Protein AF-A0AA86RB76-F1 (afdb_monomer_lite)

Foldseek 3Di:
DDDDDDDDDPVVVVVVVVVVVVVVVVVVVVVVVVVVVVVVVVVVVVVVVVVVVVVVVVVVVVPPPDCDPVNVVVVVVVVVVVVVVVVVVVVVVVVVVVVVVVVVVVVVVVVVVVVVVVVVVVVVVVVVVVVVVVVVVVVVVVVVLVVLVVVLVVVVVVQVPPPDDDDPVSVVVNVVVVCVSCCVNPVDNDDDPVVVVVVVVVVVVPPD

Secondary structure (DSSP, 8-state):
-PPP-PPPPHHHHHHHHHHHHHHHHHHHHHHHHHHHHHHHHHHHHHHHHHHHHHHHHHHHHHHSPP--HHHHHHHHHHHHHHHHHHHHHHHHHHHHHHHHHHHHHHHHHHHHHHHHHHHHHHHHHHHHHHHHHHHHHHHHHHHHHHHHHHHHHHHHHHHHT-SSPPPHHHHHHHHHHHHHHHHHHH---PPPHHHHHHHHHHHTSS--

Structure (mmCIF, N/CA/C/O backbone):
data_AF-A0AA86RB76-F1
#
_entry.id   AF-A0AA86RB76-F1
#
loop_
_atom_site.group_PDB
_atom_site.id
_atom_site.type_symbol
_atom_site.label_atom_id
_atom_site.label_alt_id
_atom_site.label_comp_id
_atom_site.label_asym_id
_atom_site.label_entity_id
_atom_site.label_seq_id
_atom_site.pdbx_PDB_ins_code
_atom_site.Cartn_x
_atom_site.Cartn_y
_atom_site.Cartn_z
_atom_site.occupancy
_atom_site.B_iso_or_equiv
_atom_site.auth_seq_id
_atom_site.auth_comp_id
_atom_site.auth_asym_id
_atom_site.auth_atom_id
_atom_site.pdbx_PDB_model_num
ATOM 1 N N . MET A 1 1 ? -21.114 -66.379 91.290 1.00 38.78 1 MET A N 1
ATOM 2 C CA . MET A 1 1 ? -22.501 -66.525 90.802 1.00 38.78 1 MET A CA 1
ATOM 3 C C . MET A 1 1 ? -23.001 -65.148 90.413 1.00 38.78 1 MET A C 1
ATOM 5 O O . MET A 1 1 ? -22.975 -64.250 91.242 1.00 38.78 1 MET A O 1
ATOM 9 N N . HIS A 1 2 ? -23.306 -64.956 89.131 1.00 45.38 2 HIS A N 1
ATOM 10 C CA . HIS A 1 2 ? -23.840 -63.707 88.597 1.00 45.38 2 HIS A CA 1
ATOM 11 C C . HIS A 1 2 ? -25.280 -63.523 89.080 1.00 45.38 2 HIS A C 1
ATOM 13 O O . HIS A 1 2 ? -26.121 -64.381 88.820 1.00 45.38 2 HIS A O 1
ATOM 19 N N . SER A 1 3 ? -25.549 -62.427 89.793 1.00 39.38 3 SER A N 1
ATOM 20 C CA . SER A 1 3 ? -26.921 -62.048 90.128 1.00 39.38 3 SER A CA 1
ATOM 21 C C . SER A 1 3 ? -27.676 -61.692 88.843 1.00 39.38 3 SER A C 1
ATOM 23 O O . SER A 1 3 ? -27.149 -60.922 88.034 1.00 39.38 3 SER A O 1
ATOM 25 N N . PRO A 1 4 ? -28.885 -62.238 88.631 1.00 44.66 4 PRO A N 1
ATOM 26 C CA . PRO A 1 4 ? -29.615 -62.061 87.389 1.00 44.66 4 PRO A CA 1
ATOM 27 C C . PRO A 1 4 ? -30.133 -60.628 87.289 1.00 44.66 4 PRO A C 1
ATOM 29 O O . PRO A 1 4 ? -30.821 -60.133 88.181 1.00 44.66 4 PRO A O 1
ATOM 32 N N . THR A 1 5 ? -29.815 -59.957 86.187 1.00 55.34 5 THR A N 1
ATOM 33 C CA . THR A 1 5 ? -30.451 -58.692 85.822 1.00 55.34 5 THR A CA 1
ATOM 34 C C . THR A 1 5 ? -31.917 -58.981 85.494 1.00 55.34 5 THR A C 1
ATOM 36 O O . THR A 1 5 ? -32.212 -59.672 84.522 1.00 55.34 5 THR A O 1
ATOM 39 N N . ILE A 1 6 ? -32.836 -58.497 86.333 1.00 58.88 6 ILE A N 1
ATOM 40 C CA . ILE A 1 6 ? -34.284 -58.631 86.129 1.00 58.88 6 ILE A CA 1
ATOM 41 C C . ILE A 1 6 ? -34.656 -57.935 84.803 1.00 58.88 6 ILE A C 1
ATOM 43 O O . ILE A 1 6 ? -34.264 -56.779 84.605 1.00 58.88 6 ILE A O 1
ATOM 47 N N . PRO A 1 7 ? -35.384 -58.593 83.880 1.00 54.06 7 PRO A N 1
ATOM 48 C CA . PRO A 1 7 ? -35.821 -57.963 82.639 1.00 54.06 7 PRO A CA 1
ATOM 49 C C . PRO A 1 7 ? -36.804 -56.827 82.954 1.00 54.06 7 PRO A C 1
ATOM 51 O O . PRO A 1 7 ? -37.806 -57.032 83.637 1.00 54.06 7 PRO A O 1
ATOM 54 N N . LYS A 1 8 ? -36.497 -55.613 82.481 1.00 66.75 8 LYS A N 1
ATOM 55 C CA . LYS A 1 8 ? -37.342 -54.426 82.685 1.00 66.75 8 LYS A CA 1
ATOM 56 C C . LYS A 1 8 ? -38.744 -54.661 82.118 1.00 66.75 8 LYS A C 1
ATOM 58 O O . LYS A 1 8 ? -38.881 -55.215 81.028 1.00 66.75 8 LYS A O 1
ATOM 63 N N . SER A 1 9 ? -39.769 -54.193 82.833 1.00 80.50 9 SER A N 1
ATOM 64 C CA . SER A 1 9 ? -41.156 -54.222 82.356 1.00 80.50 9 SER A CA 1
ATOM 65 C C . SER A 1 9 ? -41.268 -53.492 81.004 1.00 80.50 9 SER A C 1
ATOM 67 O O . SER A 1 9 ? -40.677 -52.416 80.853 1.00 80.50 9 SER A O 1
ATOM 69 N N . PRO A 1 10 ? -42.036 -54.011 80.026 1.00 83.19 10 PRO A N 1
ATOM 70 C CA . PRO A 1 10 ? -42.253 -53.353 78.734 1.00 83.19 10 PRO A CA 1
ATOM 71 C C . PRO A 1 10 ? -42.690 -51.884 78.852 1.00 83.19 10 PRO A C 1
ATOM 73 O O . PRO A 1 10 ? -42.274 -51.044 78.056 1.00 83.19 10 PRO A O 1
ATOM 76 N N . VAL A 1 11 ? -43.465 -51.556 79.888 1.00 85.25 11 VAL A N 1
ATOM 77 C CA . VAL A 1 11 ? -43.936 -50.191 80.179 1.00 85.25 11 VAL A CA 1
ATOM 78 C C . VAL A 1 11 ? -42.779 -49.267 80.578 1.00 85.25 11 VAL A C 1
ATOM 80 O O . VAL A 1 11 ? -42.699 -48.122 80.141 1.00 85.25 11 VAL A O 1
ATOM 83 N N . GLU A 1 12 ? -41.836 -49.770 81.370 1.00 86.50 12 GLU A N 1
ATOM 84 C CA . GLU A 1 12 ? -40.688 -49.004 81.858 1.00 86.50 12 GLU A CA 1
ATOM 85 C C . GLU A 1 12 ? -39.665 -48.739 80.740 1.00 86.50 12 GLU A C 1
ATOM 87 O O . GLU A 1 12 ? -39.025 -47.686 80.690 1.00 86.50 12 GLU A O 1
ATOM 92 N N . LEU A 1 13 ? -39.538 -49.670 79.791 1.00 86.75 13 LEU A N 1
ATOM 93 C CA . LEU A 1 13 ? -38.775 -49.474 78.556 1.00 86.75 13 LEU A CA 1
ATOM 94 C C . LEU A 1 13 ? -39.395 -48.378 77.680 1.00 86.75 13 LEU A C 1
ATOM 96 O O . LEU A 1 13 ? -38.679 -47.470 77.261 1.00 86.75 13 LEU A O 1
ATOM 100 N N . GLN A 1 14 ? -40.713 -48.420 77.460 1.00 88.50 14 GLN A N 1
ATOM 101 C CA . GLN A 1 14 ? -41.425 -47.402 76.679 1.00 88.50 14 GLN A CA 1
ATOM 102 C C . GLN A 1 14 ? -41.318 -46.009 77.311 1.00 88.50 14 GLN A C 1
ATOM 104 O O . GLN A 1 14 ? -41.014 -45.046 76.610 1.00 88.50 14 GLN A O 1
ATOM 109 N N . PHE A 1 15 ? -41.470 -45.903 78.635 1.00 91.44 15 PHE A N 1
ATOM 110 C CA . PHE A 1 15 ? -41.312 -44.635 79.350 1.00 91.44 15 PHE A CA 1
ATOM 111 C C . PHE A 1 15 ? -39.901 -44.049 79.192 1.00 91.44 15 PHE A C 1
ATOM 113 O O . PHE A 1 15 ? -39.740 -42.866 78.895 1.00 91.44 15 PHE A O 1
ATOM 120 N N . ASN A 1 16 ? -38.863 -44.878 79.331 1.00 90.50 16 ASN A N 1
ATOM 121 C CA . ASN A 1 16 ? -37.479 -44.429 79.175 1.00 90.50 16 ASN A CA 1
ATOM 122 C C . ASN A 1 16 ? -37.147 -44.006 77.733 1.00 90.50 16 ASN A C 1
ATOM 124 O O . ASN A 1 16 ? -36.355 -43.083 77.543 1.00 90.50 16 ASN A O 1
ATOM 128 N N . ILE A 1 17 ? -37.737 -44.658 76.725 1.00 93.44 17 ILE A N 1
ATOM 129 C CA . ILE A 1 17 ? -37.599 -44.261 75.315 1.00 93.44 17 ILE A CA 1
ATOM 130 C C . ILE A 1 17 ? -38.261 -42.901 75.088 1.00 93.44 17 ILE A C 1
ATOM 132 O O . ILE A 1 17 ? -37.620 -42.001 74.547 1.00 93.44 17 ILE A O 1
ATOM 136 N N . LEU A 1 18 ? -39.497 -42.728 75.565 1.00 94.19 18 LEU A N 1
ATOM 137 C CA . LEU A 1 18 ? -40.248 -41.483 75.412 1.00 94.19 18 LEU A CA 1
ATOM 138 C C . LEU A 1 18 ? -39.540 -40.309 76.102 1.00 94.19 18 LEU A C 1
ATOM 140 O O . LEU A 1 18 ? -39.428 -39.228 75.532 1.00 94.19 18 LEU A O 1
ATOM 144 N N . LYS A 1 19 ? -38.989 -40.539 77.300 1.00 94.25 19 LYS A N 1
ATOM 145 C CA . LYS A 1 19 ? -38.204 -39.535 78.024 1.00 94.25 19 LYS A CA 1
ATOM 146 C C . LYS A 1 19 ? -36.960 -39.107 77.243 1.00 94.25 19 LYS A C 1
ATOM 148 O O . LYS A 1 19 ? -36.729 -37.915 77.089 1.00 94.25 19 LYS A O 1
ATOM 153 N N . ARG A 1 20 ? -36.195 -40.058 76.690 1.00 94.62 20 ARG A N 1
ATOM 154 C CA . ARG A 1 20 ? -35.031 -39.723 75.848 1.00 94.62 20 ARG A CA 1
ATOM 155 C C . ARG A 1 20 ? -35.431 -38.952 74.595 1.00 94.62 20 ARG A C 1
ATOM 157 O O . ARG A 1 20 ? -34.741 -38.009 74.241 1.00 94.62 20 ARG A O 1
ATOM 164 N N . GLN A 1 21 ? -36.530 -39.333 73.943 1.00 94.75 21 GLN A N 1
ATOM 165 C CA . GLN A 1 21 ? -37.042 -38.622 72.768 1.00 94.75 21 GLN A CA 1
ATOM 166 C C . GLN A 1 21 ? -37.466 -37.192 73.111 1.00 94.75 21 GLN A C 1
ATOM 168 O O . GLN A 1 21 ? -37.180 -36.273 72.347 1.00 94.75 21 GLN A O 1
ATOM 173 N N . PHE A 1 22 ? -38.100 -36.989 74.267 1.00 95.75 22 PHE A N 1
ATOM 174 C CA . PHE A 1 22 ? -38.450 -35.661 74.763 1.00 95.75 22 PHE A CA 1
ATOM 175 C C . PHE A 1 22 ? -37.203 -34.816 75.044 1.00 95.75 22 PHE A C 1
ATOM 177 O O . PHE A 1 22 ? -37.096 -33.706 74.530 1.00 95.75 22 PHE A O 1
ATOM 184 N N . ASP A 1 23 ? -36.236 -35.355 75.792 1.00 95.19 23 ASP A N 1
ATOM 185 C CA . ASP A 1 23 ? -34.985 -34.656 76.107 1.00 95.19 23 ASP A CA 1
ATOM 186 C C . ASP A 1 23 ? -34.199 -34.313 74.827 1.00 95.19 23 ASP A C 1
ATOM 188 O O . ASP A 1 23 ? -33.654 -33.219 74.697 1.00 95.19 23 ASP A O 1
ATOM 192 N N . GLN A 1 24 ? -34.194 -35.215 73.841 1.00 95.88 24 GLN A N 1
ATOM 193 C CA . GLN A 1 24 ? -33.550 -34.997 72.547 1.00 95.88 24 GLN A CA 1
ATOM 194 C C . GLN A 1 24 ? -34.260 -33.911 71.728 1.00 95.88 24 GLN A C 1
ATOM 196 O O . GLN A 1 24 ? -33.602 -33.005 71.227 1.00 95.88 24 GLN A O 1
ATOM 201 N N . THR A 1 25 ? -35.594 -33.941 71.680 1.00 95.56 25 THR A N 1
ATOM 202 C CA . THR A 1 25 ? -36.404 -32.923 70.990 1.00 95.56 25 THR A CA 1
ATOM 203 C C . THR A 1 25 ? -36.242 -31.549 71.640 1.00 95.56 25 THR A C 1
ATOM 205 O O . THR A 1 25 ? -36.175 -30.539 70.945 1.00 95.56 25 THR A O 1
ATOM 208 N N . LYS A 1 26 ? -36.138 -31.496 72.973 1.00 95.56 26 LYS A N 1
ATOM 209 C CA . LYS A 1 26 ? -35.871 -30.259 73.712 1.00 95.56 26 LYS A CA 1
ATOM 210 C C . LYS A 1 26 ? -34.496 -29.685 73.363 1.00 95.56 26 LYS A C 1
ATOM 212 O O . LYS A 1 26 ? -34.401 -28.507 73.040 1.00 95.56 26 LYS A O 1
ATOM 217 N N . ASN A 1 27 ? -33.458 -30.518 73.358 1.00 96.00 27 ASN A N 1
ATOM 218 C CA . ASN A 1 27 ? -32.111 -30.084 72.979 1.00 96.00 27 ASN A CA 1
ATOM 219 C C . ASN A 1 27 ? -32.046 -29.615 71.516 1.00 96.00 27 ASN A C 1
ATOM 221 O O . ASN A 1 27 ? -31.361 -28.639 71.210 1.00 96.00 27 ASN A O 1
ATOM 225 N N . ASP A 1 28 ? -32.767 -30.284 70.611 1.00 95.56 28 ASP A N 1
ATOM 226 C CA . ASP A 1 28 ? -32.877 -29.861 69.215 1.00 95.56 28 ASP A CA 1
ATOM 227 C C . ASP A 1 28 ? -33.605 -28.519 69.082 1.00 95.56 28 ASP A C 1
ATOM 229 O O . ASP A 1 28 ? -33.151 -27.661 68.325 1.00 95.56 28 ASP A O 1
ATOM 233 N N . LEU A 1 29 ? -34.679 -28.302 69.847 1.00 95.19 29 LEU A N 1
ATOM 234 C CA . LEU A 1 29 ? -35.402 -27.032 69.875 1.00 95.19 29 LEU A CA 1
ATOM 235 C C . LEU A 1 29 ? -34.509 -25.887 70.368 1.00 95.19 29 LEU A C 1
ATOM 237 O O . LEU A 1 29 ? -34.437 -24.853 69.706 1.00 95.19 29 LEU A O 1
ATOM 241 N N . ASP A 1 30 ? -33.794 -26.086 71.477 1.00 96.50 30 ASP A N 1
ATOM 242 C CA . ASP A 1 30 ? -32.878 -25.085 72.033 1.00 96.50 30 ASP A CA 1
ATOM 243 C C . ASP A 1 30 ? -31.752 -24.755 71.031 1.00 96.50 30 ASP A C 1
ATOM 245 O O . ASP A 1 30 ? -31.398 -23.590 70.829 1.00 96.50 30 ASP A O 1
ATOM 249 N N . ARG A 1 31 ? -31.231 -25.770 70.323 1.00 96.12 31 ARG A N 1
ATOM 250 C CA . ARG A 1 31 ? -30.221 -25.589 69.269 1.00 96.12 31 ARG A CA 1
ATOM 251 C C . ARG A 1 31 ? -30.761 -24.793 68.081 1.00 96.12 31 ARG A C 1
ATOM 253 O O . ARG A 1 31 ? -30.094 -23.858 67.641 1.00 96.12 31 ARG A O 1
ATOM 260 N N . VAL A 1 32 ? -31.945 -25.138 67.573 1.00 95.94 32 VAL A N 1
ATOM 261 C CA . VAL A 1 32 ? -32.575 -24.438 66.440 1.00 95.94 32 VAL A CA 1
ATOM 262 C C . VAL A 1 32 ? -32.897 -22.990 66.806 1.00 95.94 32 VAL A C 1
ATOM 264 O O . VAL A 1 32 ? -32.666 -22.095 66.000 1.00 95.94 32 VAL A O 1
ATOM 267 N N . GLN A 1 33 ? -33.359 -22.726 68.030 1.00 93.69 33 GLN A N 1
ATOM 268 C CA . GLN A 1 33 ? -33.585 -21.360 68.512 1.00 93.69 33 GLN A CA 1
ATOM 269 C C . GLN A 1 33 ? -32.285 -20.549 68.578 1.00 93.69 33 GLN A C 1
ATOM 271 O O . GLN A 1 33 ? -32.265 -19.384 68.176 1.00 93.69 33 GLN A O 1
ATOM 276 N N . GLY A 1 34 ? -31.189 -21.168 69.030 1.00 94.31 34 GLY A N 1
ATOM 277 C CA . GLY A 1 34 ? -29.863 -2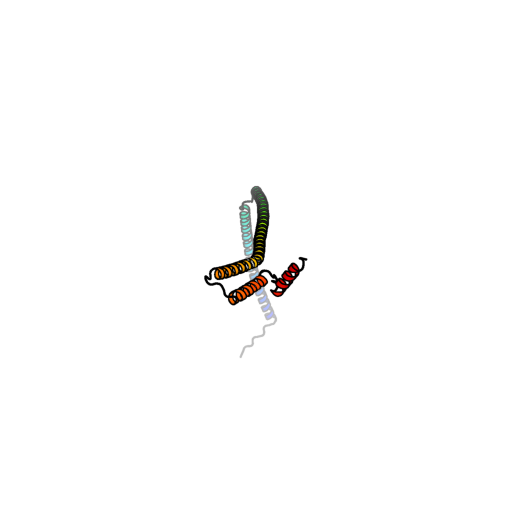0.552 69.006 1.00 94.31 34 GLY A CA 1
ATOM 278 C C . GLY A 1 34 ? -29.400 -20.212 67.586 1.00 94.31 34 GLY A C 1
ATOM 279 O O . GLY A 1 34 ? -28.968 -19.088 67.337 1.00 94.31 34 GLY A O 1
ATOM 280 N N . GLN A 1 35 ? -29.552 -21.149 66.645 1.00 92.38 35 GLN A N 1
ATOM 281 C CA . GLN A 1 35 ? -29.208 -20.948 65.232 1.00 92.38 35 GLN A CA 1
ATOM 282 C C . GLN A 1 35 ? -30.048 -19.838 64.591 1.00 92.38 35 GLN A C 1
ATOM 284 O O . GLN A 1 35 ? -29.492 -18.945 63.960 1.00 92.38 35 GLN A O 1
ATOM 289 N N . LEU A 1 36 ? -31.364 -19.833 64.822 1.00 94.06 36 LEU A N 1
ATOM 290 C CA . LEU A 1 36 ? -32.271 -18.821 64.279 1.00 94.06 36 LEU A CA 1
ATOM 291 C C . LEU A 1 36 ? -31.943 -17.412 64.794 1.00 94.06 36 LEU A C 1
ATOM 293 O O . LEU A 1 36 ? -32.004 -16.441 64.039 1.0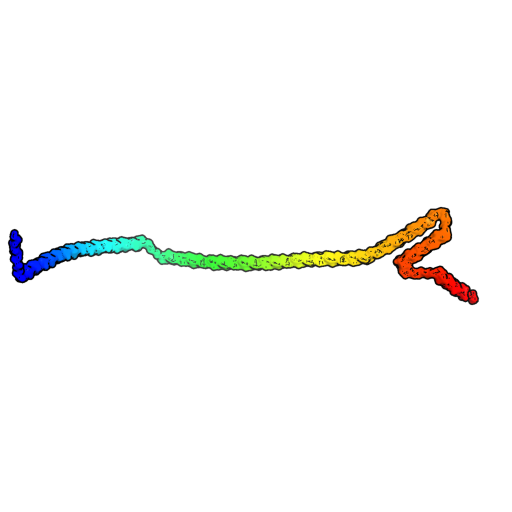0 94.06 36 LEU A O 1
ATOM 297 N N . SER A 1 37 ? -31.584 -17.290 66.075 1.00 93.38 37 SER A N 1
ATOM 298 C CA . SER A 1 37 ? -31.153 -16.018 66.667 1.00 93.38 37 SER A CA 1
ATOM 299 C C . SER A 1 37 ? -29.892 -15.484 65.985 1.00 93.38 37 SER A C 1
ATOM 301 O O . SER A 1 37 ? -29.809 -14.296 65.667 1.00 93.38 37 SER A O 1
ATOM 303 N N . GLU A 1 38 ? -28.932 -16.363 65.701 1.00 93.31 38 GLU A N 1
ATOM 304 C CA . GLU A 1 38 ? -27.678 -15.979 65.060 1.00 93.31 38 GLU A CA 1
ATOM 305 C C . GLU A 1 38 ? -27.857 -15.636 63.576 1.00 93.31 38 GLU A C 1
ATOM 307 O O . GLU A 1 38 ? -27.361 -14.606 63.121 1.00 93.31 38 GLU A O 1
ATOM 312 N N . GLU A 1 39 ? -28.650 -16.416 62.837 1.00 93.12 39 GLU A N 1
ATOM 313 C CA . GLU A 1 39 ? -29.019 -16.095 61.452 1.00 93.12 39 GLU A CA 1
ATOM 314 C C . GLU A 1 39 ? -29.767 -14.760 61.362 1.00 93.12 39 GLU A C 1
ATOM 316 O O . GLU A 1 39 ? -29.498 -13.952 60.475 1.00 93.12 39 GLU A O 1
ATOM 321 N N . THR A 1 40 ? -30.654 -14.469 62.318 1.00 93.75 40 THR A N 1
ATOM 322 C CA . THR A 1 40 ? -31.377 -13.188 62.360 1.00 93.75 40 THR A CA 1
ATOM 323 C C . THR A 1 40 ? -30.416 -12.006 62.516 1.00 93.75 40 THR A C 1
ATOM 325 O O . THR A 1 40 ? -30.583 -10.984 61.845 1.00 93.75 40 THR A O 1
ATOM 328 N N . LYS A 1 41 ? -29.380 -12.138 63.356 1.00 93.94 41 LYS A N 1
ATOM 329 C CA . LYS A 1 41 ? -28.337 -11.109 63.492 1.00 93.94 41 LYS A CA 1
ATOM 330 C C . LYS A 1 41 ? -27.517 -10.965 62.215 1.00 93.94 41 LYS A C 1
ATOM 332 O O . LYS A 1 41 ? -27.295 -9.842 61.778 1.00 93.94 41 LYS A O 1
ATOM 337 N N . GLN A 1 42 ? -27.118 -12.073 61.591 1.00 94.19 42 GLN A N 1
ATOM 338 C CA . GLN A 1 42 ? -26.369 -12.043 60.330 1.00 94.19 42 GLN A CA 1
ATOM 339 C C . GLN A 1 42 ? -27.159 -11.354 59.215 1.00 94.19 42 GLN A C 1
ATOM 341 O O . GLN A 1 42 ? -26.612 -10.515 58.504 1.00 94.19 42 GLN A O 1
ATOM 346 N N . VAL A 1 43 ? -28.460 -11.634 59.096 1.00 93.50 43 VAL A N 1
ATOM 347 C CA . VAL A 1 43 ? -29.334 -10.958 58.126 1.00 93.50 43 VAL A CA 1
ATOM 348 C C . VAL A 1 43 ? -29.416 -9.456 58.401 1.00 93.50 43 VAL A C 1
ATOM 350 O O . VAL A 1 43 ? -29.404 -8.666 57.457 1.00 93.50 43 VAL A O 1
ATOM 353 N N . ALA A 1 44 ? -29.485 -9.039 59.668 1.00 93.56 44 ALA A N 1
ATOM 354 C CA . ALA A 1 44 ? -29.477 -7.622 60.020 1.00 93.56 44 ALA A CA 1
ATOM 355 C C . ALA A 1 44 ? -28.154 -6.943 59.621 1.00 93.56 44 ALA A C 1
ATOM 357 O O . ALA A 1 44 ? -28.186 -5.879 59.004 1.00 93.56 44 ALA A O 1
ATOM 358 N N . THR A 1 45 ? -27.013 -7.585 59.886 1.00 94.69 45 THR A N 1
ATOM 359 C CA . THR A 1 45 ? -25.689 -7.087 59.482 1.00 94.69 45 THR A CA 1
ATOM 360 C C . THR A 1 45 ? -25.569 -6.968 57.964 1.00 94.69 45 THR A C 1
ATOM 362 O O . THR A 1 45 ? -25.231 -5.902 57.463 1.00 94.69 45 THR A O 1
ATOM 365 N N . LEU A 1 46 ? -25.944 -8.008 57.214 1.00 92.94 46 LEU A N 1
ATOM 366 C CA . LEU A 1 46 ? -25.890 -8.001 55.746 1.00 92.94 46 LEU A CA 1
ATOM 367 C C . LEU A 1 46 ? -26.790 -6.928 55.124 1.00 92.94 46 LEU A C 1
ATOM 369 O O . LEU A 1 46 ? -26.483 -6.393 54.059 1.00 92.94 46 LEU A O 1
ATOM 373 N N . ARG A 1 47 ? -27.926 -6.610 55.754 1.00 93.06 47 ARG A N 1
ATOM 374 C CA . ARG A 1 47 ? -28.784 -5.505 55.304 1.00 93.06 47 ARG A CA 1
ATOM 375 C C . ARG A 1 47 ? -28.106 -4.155 55.494 1.00 93.06 47 ARG A C 1
ATOM 377 O O . ARG A 1 47 ? -28.209 -3.322 54.599 1.00 93.06 47 ARG A O 1
ATOM 384 N N . GLN A 1 48 ? -27.418 -3.963 56.617 1.00 95.06 48 GLN A N 1
ATOM 385 C CA . GLN A 1 48 ? -26.671 -2.736 56.873 1.00 95.06 48 GLN A CA 1
ATOM 386 C C . GLN A 1 48 ? -25.497 -2.590 55.901 1.00 95.06 48 GLN A C 1
ATOM 388 O O . GLN A 1 48 ? -25.384 -1.562 55.247 1.00 95.06 48 GLN A O 1
ATOM 393 N N . GLU A 1 49 ? -24.693 -3.639 55.722 1.00 93.06 49 GLU A N 1
ATOM 394 C CA . GLU A 1 49 ? -23.567 -3.629 54.779 1.00 93.06 49 GLU A CA 1
ATOM 395 C C . GLU A 1 49 ? -24.025 -3.341 53.344 1.00 93.06 49 GLU A C 1
ATOM 397 O O . GLU A 1 49 ? -23.395 -2.564 52.630 1.00 93.06 49 GLU A O 1
ATOM 402 N N . ASN A 1 50 ? -25.155 -3.920 52.920 1.00 90.25 50 ASN A N 1
ATOM 403 C CA . ASN A 1 50 ? -25.729 -3.602 51.615 1.00 90.25 50 ASN A CA 1
ATOM 404 C C . ASN A 1 50 ? -26.162 -2.137 51.516 1.00 90.25 50 ASN A C 1
ATOM 406 O O . ASN A 1 50 ? -25.909 -1.518 50.486 1.00 90.25 50 ASN A O 1
ATOM 410 N N . ALA A 1 51 ? -26.803 -1.578 52.547 1.00 90.88 51 ALA A N 1
ATOM 411 C CA . ALA A 1 51 ? -27.193 -0.168 52.552 1.00 90.88 51 ALA A CA 1
ATOM 412 C C . ALA A 1 51 ? -25.964 0.748 52.422 1.00 90.88 51 ALA A C 1
ATOM 414 O O . ALA A 1 51 ? -25.943 1.626 51.561 1.00 90.88 51 ALA A O 1
ATOM 415 N N . ASP A 1 52 ? -24.905 0.462 53.180 1.00 93.12 52 ASP A N 1
ATOM 416 C CA . ASP A 1 52 ? -23.659 1.230 53.143 1.00 93.12 52 ASP A CA 1
ATOM 417 C C . ASP A 1 52 ? -22.975 1.144 51.762 1.00 93.12 52 ASP A C 1
ATOM 419 O O . ASP A 1 52 ? -22.462 2.142 51.250 1.00 93.12 52 ASP A O 1
ATOM 423 N N . LEU A 1 53 ? -22.990 -0.032 51.120 1.00 91.50 53 LEU A N 1
ATOM 424 C CA . LEU A 1 53 ? -22.474 -0.211 49.757 1.00 91.50 53 LEU A CA 1
ATOM 425 C C . LEU A 1 53 ? -23.292 0.566 48.722 1.00 91.50 53 LEU A C 1
ATOM 427 O O . LEU A 1 53 ? -22.712 1.187 47.830 1.00 91.50 53 LEU A O 1
ATOM 431 N N . TYR A 1 54 ? -24.622 0.554 48.832 1.00 88.12 54 TYR A N 1
ATOM 432 C CA . TYR A 1 54 ? -25.485 1.335 47.946 1.00 88.12 54 TYR A CA 1
ATOM 433 C C . TYR A 1 54 ? -25.186 2.829 48.049 1.00 88.12 54 TYR A C 1
ATOM 435 O O . TYR A 1 54 ? -25.034 3.488 47.018 1.00 88.12 54 TYR A O 1
ATOM 443 N N . ASP A 1 55 ? -25.033 3.347 49.266 1.00 91.44 55 ASP A N 1
ATOM 444 C CA . ASP A 1 55 ? -24.715 4.755 49.495 1.00 91.44 55 ASP A CA 1
ATOM 445 C C . ASP A 1 55 ? -23.328 5.124 48.942 1.00 91.44 55 ASP A C 1
ATOM 447 O O . ASP A 1 55 ? -23.171 6.166 48.299 1.00 91.44 55 ASP A O 1
ATOM 451 N N . GLN A 1 56 ? -22.328 4.247 49.096 1.00 88.56 56 GLN A N 1
ATOM 452 C CA . GLN A 1 56 ? -21.001 4.438 48.495 1.00 88.56 56 GLN A CA 1
ATOM 453 C C . GLN A 1 56 ? -21.051 4.461 46.964 1.00 88.56 56 GLN A C 1
ATOM 455 O O . GLN A 1 56 ? -20.429 5.325 46.341 1.00 88.56 56 GLN A O 1
ATOM 460 N N . ILE A 1 57 ? -21.791 3.536 46.349 1.00 85.25 57 ILE A N 1
ATOM 461 C CA . ILE A 1 57 ? -21.944 3.468 44.890 1.00 85.25 57 ILE A CA 1
ATOM 462 C C . ILE A 1 57 ? -22.655 4.722 44.372 1.00 85.25 57 ILE A C 1
ATOM 464 O O . ILE A 1 57 ? -22.206 5.325 43.398 1.00 85.25 57 ILE A O 1
ATOM 468 N N . LEU A 1 58 ? -23.721 5.165 45.042 1.00 85.88 58 LEU A N 1
ATOM 469 C CA . LEU A 1 58 ? -24.429 6.400 44.700 1.00 85.88 58 LEU A CA 1
ATOM 470 C C . LEU A 1 58 ? -23.514 7.624 44.795 1.00 85.88 58 LEU A C 1
ATOM 472 O O . LEU A 1 58 ? -23.500 8.451 43.883 1.00 85.88 58 LEU A O 1
ATOM 476 N N . ALA A 1 59 ? -22.713 7.729 45.856 1.00 83.06 59 ALA A N 1
ATOM 477 C CA . ALA A 1 59 ? -21.743 8.808 46.007 1.00 83.06 59 ALA A CA 1
ATOM 478 C C . ALA A 1 59 ? -20.690 8.798 44.885 1.00 83.06 59 ALA A C 1
ATOM 480 O O . ALA A 1 59 ? -20.379 9.853 44.335 1.00 83.06 59 ALA A O 1
ATOM 481 N N . GLN A 1 60 ? -20.185 7.621 44.498 1.00 80.00 60 GLN A N 1
ATOM 482 C CA . GLN A 1 60 ? -19.226 7.486 43.396 1.00 80.00 60 GLN A CA 1
ATOM 483 C C . GLN A 1 60 ? -19.831 7.875 42.042 1.00 80.00 60 GLN A C 1
ATOM 485 O O . GLN A 1 60 ? -19.199 8.612 41.290 1.00 80.00 60 GLN A O 1
ATOM 490 N N . ILE A 1 61 ? -21.061 7.443 41.744 1.00 79.50 61 ILE A N 1
ATOM 491 C CA . ILE A 1 61 ? -21.768 7.806 40.504 1.00 79.50 61 ILE A CA 1
ATOM 492 C C . ILE A 1 61 ? -22.012 9.317 40.438 1.00 79.50 61 ILE A C 1
ATOM 494 O O . ILE A 1 61 ? -21.803 9.931 39.394 1.00 79.50 61 ILE A O 1
ATOM 498 N N . ASN A 1 62 ? -22.412 9.931 41.552 1.00 77.38 62 ASN A N 1
ATOM 499 C CA . ASN A 1 62 ? -22.644 11.373 41.621 1.00 77.38 62 ASN A CA 1
ATOM 500 C C . ASN A 1 62 ? -21.344 12.191 41.543 1.00 77.38 62 ASN A C 1
ATOM 502 O O . ASN A 1 62 ? -21.370 13.334 41.092 1.00 77.38 62 ASN A O 1
ATOM 506 N N . ALA A 1 63 ? -20.219 11.619 41.980 1.00 76.75 63 ALA A N 1
ATOM 507 C CA . ALA A 1 63 ? -18.899 12.238 41.899 1.00 76.75 63 ALA A CA 1
ATOM 508 C C . ALA A 1 63 ? -18.217 12.048 40.533 1.00 76.75 63 ALA A C 1
ATOM 510 O O . ALA A 1 63 ? -17.266 12.773 40.231 1.00 76.75 63 ALA A O 1
ATOM 511 N N . MET A 1 64 ? -18.668 11.098 39.702 1.00 73.44 64 MET A N 1
ATOM 512 C CA . MET A 1 64 ? -18.163 10.973 38.336 1.00 73.44 64 MET A CA 1
ATOM 513 C C . MET A 1 64 ? -18.527 12.235 37.541 1.00 73.44 64 MET A C 1
ATOM 515 O O . MET A 1 64 ? -19.700 12.616 37.505 1.00 73.44 64 MET A O 1
ATOM 519 N N . PRO A 1 65 ? -17.552 12.886 36.879 1.00 69.69 65 PRO A N 1
ATOM 520 C CA . PRO A 1 65 ? -17.848 14.010 36.009 1.00 69.69 65 PRO A CA 1
ATOM 521 C C . PRO A 1 65 ? -18.797 13.536 34.907 1.00 69.69 65 PRO A C 1
ATOM 523 O O . PRO A 1 65 ? -18.482 12.628 34.137 1.00 69.69 65 PRO A O 1
ATOM 526 N N . GLN A 1 66 ? -19.985 14.135 34.866 1.00 72.19 66 GLN A N 1
ATOM 527 C CA . GLN A 1 66 ? -20.945 13.901 33.798 1.00 72.19 66 GLN A CA 1
ATOM 528 C C . GLN A 1 66 ? -20.307 14.389 32.499 1.00 72.19 66 GLN A C 1
ATOM 530 O O . GLN A 1 66 ? -19.949 15.563 32.401 1.00 72.19 66 GLN A O 1
ATOM 535 N N . VAL A 1 67 ? -20.140 13.498 31.517 1.00 72.56 67 VAL A N 1
ATOM 536 C CA . VAL A 1 67 ? -19.736 13.905 30.165 1.00 72.56 67 VAL A CA 1
ATOM 537 C C . VAL A 1 67 ? -20.802 14.873 29.681 1.00 72.56 67 VAL A C 1
ATOM 539 O O . VAL A 1 67 ? -21.963 14.488 29.513 1.00 72.56 67 VAL A O 1
ATOM 542 N N . SER A 1 68 ? -20.431 16.140 29.524 1.00 78.62 68 SER A N 1
ATOM 543 C CA . SER A 1 68 ? -21.396 17.142 29.106 1.00 78.62 68 SER A CA 1
ATOM 544 C C . SER A 1 68 ? -21.843 16.842 27.674 1.00 78.62 68 SER A C 1
ATOM 546 O O . SER A 1 68 ? -21.116 16.248 26.870 1.00 78.62 68 SER A O 1
ATOM 548 N N . ALA A 1 69 ? -23.064 17.252 27.330 1.00 77.44 69 ALA A N 1
ATOM 549 C CA . ALA A 1 69 ? -23.531 17.164 25.949 1.00 77.44 69 ALA A CA 1
ATOM 550 C C . ALA A 1 69 ? -22.588 17.922 24.991 1.00 77.44 69 ALA A C 1
ATOM 552 O O . ALA A 1 69 ? -22.418 17.507 23.845 1.00 77.44 69 ALA A O 1
ATOM 553 N N . GLU A 1 70 ? -21.936 18.978 25.489 1.00 79.50 70 GLU A N 1
ATOM 554 C CA . GLU A 1 70 ? -20.935 19.773 24.779 1.00 79.50 70 GLU A CA 1
ATOM 555 C C . GLU A 1 70 ? -19.653 18.969 24.509 1.00 79.50 70 GLU A C 1
ATOM 557 O O . GLU A 1 70 ? -19.204 18.926 23.365 1.00 79.50 70 GLU A O 1
ATOM 562 N N . ASP A 1 71 ? -19.120 18.244 25.499 1.00 84.94 71 ASP A N 1
ATOM 563 C CA . ASP A 1 71 ? -17.946 17.371 25.325 1.00 84.94 71 ASP A CA 1
ATOM 564 C C . ASP A 1 71 ? -18.230 16.240 24.330 1.00 84.94 71 ASP A C 1
ATOM 566 O O . ASP A 1 71 ? -17.414 15.925 23.461 1.00 84.94 71 ASP A O 1
ATOM 570 N N . LEU A 1 72 ? -19.426 15.647 24.412 1.00 86.88 72 LEU A N 1
ATOM 571 C CA . LEU A 1 72 ? -19.855 14.606 23.482 1.00 86.88 72 LEU A CA 1
ATOM 572 C C . LEU A 1 72 ? -19.984 15.153 22.051 1.00 86.88 72 LEU A C 1
ATOM 574 O O . LEU A 1 72 ? -19.644 14.469 21.083 1.00 86.88 72 LEU A O 1
ATOM 578 N N . GLN A 1 73 ? -20.482 16.381 21.903 1.00 86.62 73 GLN A N 1
ATOM 579 C CA . GLN A 1 73 ? -20.594 17.052 20.614 1.00 86.62 73 GLN A CA 1
ATOM 580 C C . GLN A 1 73 ? -19.217 17.421 20.046 1.00 86.62 73 GLN A C 1
ATOM 582 O O . GLN A 1 73 ? -18.982 17.202 18.856 1.00 86.62 73 GLN A O 1
ATOM 587 N N . ALA A 1 74 ? -18.295 17.904 20.881 1.00 87.12 74 ALA A N 1
ATOM 588 C CA . ALA A 1 74 ? -16.919 18.200 20.491 1.00 87.12 74 ALA A CA 1
ATOM 589 C C . ALA A 1 74 ? -16.184 16.937 20.015 1.00 87.12 74 ALA A C 1
ATOM 591 O O . ALA A 1 74 ? -15.557 16.946 18.955 1.00 87.12 74 ALA A O 1
ATOM 592 N N . LEU A 1 75 ? -16.336 15.818 20.733 1.00 89.06 75 LEU A N 1
ATOM 593 C CA . LEU A 1 75 ? -15.769 14.525 20.335 1.00 89.06 75 LEU A CA 1
ATOM 594 C C . LEU A 1 75 ? -16.342 14.019 19.006 1.00 89.06 75 LEU A C 1
ATOM 596 O O . LEU A 1 75 ? -15.596 13.498 18.178 1.00 89.06 75 LEU A O 1
ATOM 600 N N . LYS A 1 76 ? -17.648 14.199 18.767 1.00 91.00 76 LYS A N 1
ATOM 601 C CA . LYS A 1 76 ? -18.272 13.858 17.477 1.00 91.00 76 LYS A CA 1
ATOM 602 C C . LYS A 1 76 ? -17.695 14.691 16.334 1.00 91.00 76 LYS A C 1
ATOM 604 O O . LYS A 1 76 ? -17.260 14.121 15.340 1.00 91.00 76 LYS A O 1
ATOM 609 N N . GLN A 1 77 ? -17.598 16.009 16.505 1.00 92.56 77 GLN A N 1
ATOM 610 C CA . GLN A 1 77 ? -17.002 16.892 15.494 1.00 92.56 77 GLN A CA 1
ATOM 611 C C . GLN A 1 77 ? -15.533 16.553 15.213 1.00 92.56 77 GLN A C 1
ATOM 613 O O . GLN A 1 77 ? -15.087 16.584 14.062 1.00 92.56 77 GLN A O 1
ATOM 618 N N . GLN A 1 78 ? -14.770 16.208 16.253 1.00 92.50 78 GLN A N 1
ATOM 619 C CA . GLN A 1 78 ? -13.387 15.773 16.096 1.00 92.50 78 GLN A CA 1
ATOM 620 C C . GLN A 1 78 ? -13.300 14.466 15.297 1.00 92.50 78 GLN A C 1
ATOM 622 O O . GLN A 1 78 ? -12.441 14.347 14.423 1.00 92.50 78 GLN A O 1
ATOM 627 N N . ASN A 1 79 ? -14.200 13.514 15.553 1.00 90.50 79 ASN A N 1
ATOM 628 C CA . ASN A 1 79 ? -14.277 12.257 14.813 1.00 90.50 79 ASN A CA 1
ATOM 629 C C . ASN A 1 79 ? -14.608 12.499 13.332 1.00 90.50 79 ASN A C 1
ATOM 631 O O . ASN A 1 79 ? -13.858 12.056 12.467 1.00 90.50 79 ASN A O 1
ATOM 635 N N . ASP A 1 80 ? -15.624 13.314 13.037 1.00 94.56 80 ASP A N 1
ATOM 636 C CA . ASP A 1 80 ? -15.996 13.671 11.660 1.00 94.56 80 ASP A CA 1
ATOM 637 C C . ASP A 1 80 ? -14.827 14.328 10.907 1.00 94.56 80 ASP A C 1
ATOM 639 O O . ASP A 1 80 ? -14.546 14.012 9.748 1.00 94.56 80 ASP A O 1
ATOM 643 N N . THR A 1 81 ? -14.081 15.202 11.591 1.00 95.06 81 THR A N 1
ATOM 644 C CA . THR A 1 81 ? -12.890 15.854 11.030 1.00 95.06 81 THR A CA 1
ATOM 645 C C . THR A 1 81 ? -11.778 14.848 10.728 1.00 95.06 81 THR A C 1
ATOM 647 O O . THR A 1 81 ? -11.126 14.932 9.685 1.00 95.06 81 THR A O 1
ATOM 650 N N . LEU A 1 82 ? -11.531 13.896 11.631 1.00 93.25 82 LEU A N 1
ATOM 651 C CA . LEU A 1 82 ? -10.536 12.844 11.419 1.00 93.25 82 LEU A CA 1
ATOM 652 C C . LEU A 1 82 ? -10.952 11.912 10.278 1.00 93.25 82 LEU A C 1
ATOM 654 O O . LEU A 1 82 ? -10.119 11.588 9.434 1.00 93.25 82 LEU A O 1
ATOM 658 N N . GLN A 1 83 ? -12.233 11.559 10.199 1.00 91.38 83 GLN A N 1
ATOM 659 C CA . GLN A 1 83 ? -12.785 10.743 9.124 1.00 91.38 83 GLN A CA 1
ATOM 660 C C . GLN A 1 83 ? -12.587 11.416 7.756 1.00 91.38 83 GLN A C 1
ATOM 662 O O . GLN A 1 83 ? -12.149 10.769 6.806 1.00 91.38 83 GLN A O 1
ATOM 667 N N . ALA A 1 84 ? -12.822 12.730 7.665 1.00 93.25 84 ALA A N 1
ATOM 668 C CA . ALA A 1 84 ? -12.579 13.500 6.444 1.00 93.25 84 ALA A CA 1
ATOM 669 C C . ALA A 1 84 ? -11.093 13.498 6.034 1.00 93.25 84 ALA A C 1
ATOM 671 O O . ALA A 1 84 ? -10.777 13.287 4.862 1.00 93.25 84 ALA A O 1
ATOM 672 N N . LYS A 1 85 ? -10.174 13.665 6.996 1.00 89.56 85 LYS A N 1
ATOM 673 C CA . LYS A 1 85 ? -8.723 13.609 6.737 1.00 89.56 85 LYS A CA 1
ATOM 674 C C . LYS A 1 85 ? -8.260 12.231 6.267 1.00 89.56 85 LYS A C 1
ATOM 676 O O . LYS A 1 85 ? -7.388 12.150 5.407 1.00 89.56 85 LYS A O 1
ATOM 681 N N . ILE A 1 86 ? -8.832 11.155 6.809 1.00 91.69 86 ILE A N 1
ATOM 682 C CA . ILE A 1 86 ? -8.520 9.785 6.375 1.00 91.69 86 ILE A CA 1
ATOM 683 C C . ILE A 1 86 ? -8.872 9.613 4.894 1.00 91.69 86 ILE A C 1
ATOM 685 O O . ILE A 1 86 ? -8.013 9.206 4.115 1.00 91.69 86 ILE A O 1
ATOM 689 N N . VAL A 1 87 ? -10.081 10.013 4.489 1.00 95.00 87 VAL A N 1
ATOM 690 C CA . VAL A 1 87 ? -10.523 9.934 3.085 1.00 95.00 87 VAL A CA 1
ATOM 691 C C . VAL A 1 87 ? -9.617 10.758 2.160 1.00 95.00 87 VAL A C 1
ATOM 693 O O . VAL A 1 87 ? -9.275 10.318 1.060 1.00 95.00 87 VAL A O 1
ATOM 696 N N . GLU A 1 88 ? -9.188 11.944 2.597 1.00 91.44 88 GLU A N 1
ATOM 697 C CA . GLU A 1 88 ? -8.251 12.776 1.836 1.00 91.44 88 GLU A CA 1
ATOM 698 C C . GLU A 1 88 ? -6.894 12.081 1.641 1.00 91.44 88 GLU A C 1
ATOM 700 O O . GLU A 1 88 ? -6.391 12.006 0.513 1.00 91.44 88 GLU A O 1
ATOM 705 N N . TYR A 1 89 ? -6.315 11.524 2.710 1.00 88.56 89 TYR A N 1
ATOM 706 C CA . TYR A 1 89 ? -5.038 10.816 2.631 1.00 88.56 89 TYR A CA 1
ATOM 707 C C . TYR A 1 89 ? -5.119 9.556 1.770 1.00 88.56 89 TYR A C 1
ATOM 709 O O . TYR A 1 89 ? -4.217 9.321 0.963 1.00 88.56 89 TYR A O 1
ATOM 717 N N . GLU A 1 90 ? -6.205 8.791 1.853 1.00 93.62 90 GLU A N 1
ATOM 718 C CA . GLU A 1 90 ? -6.438 7.639 0.976 1.00 93.62 90 GLU A CA 1
ATOM 719 C C . GLU A 1 90 ? -6.460 8.051 -0.505 1.00 93.62 90 GLU A C 1
ATOM 721 O O . GLU A 1 90 ? -5.829 7.407 -1.350 1.00 93.62 90 GLU A O 1
ATOM 726 N N . ALA A 1 91 ? -7.110 9.172 -0.833 1.00 91.62 91 ALA A N 1
ATOM 727 C CA . ALA A 1 91 ? -7.152 9.694 -2.198 1.00 91.62 91 ALA A CA 1
ATOM 728 C C . ALA A 1 91 ? -5.784 10.196 -2.699 1.00 91.62 91 ALA A C 1
ATOM 730 O O . ALA A 1 91 ? -5.506 10.134 -3.903 1.00 91.62 91 ALA A O 1
ATOM 731 N N . ILE A 1 92 ? -4.932 10.717 -1.811 1.00 87.38 92 ILE A N 1
ATOM 732 C CA . ILE A 1 92 ? -3.556 11.125 -2.137 1.00 87.38 92 ILE A CA 1
ATOM 733 C C . ILE A 1 92 ? -2.683 9.894 -2.389 1.00 87.38 92 ILE A C 1
ATOM 735 O O . ILE A 1 92 ? -1.987 9.837 -3.404 1.00 87.38 92 ILE A O 1
ATOM 739 N N . VAL A 1 93 ? -2.749 8.894 -1.506 1.00 89.94 93 VAL A N 1
ATOM 740 C CA . VAL A 1 93 ? -1.988 7.644 -1.643 1.00 89.94 93 VAL A CA 1
ATOM 741 C C . VAL A 1 93 ? -2.333 6.952 -2.956 1.00 89.94 93 VAL A C 1
ATOM 743 O O . VAL A 1 93 ? -1.428 6.592 -3.705 1.00 89.94 93 VAL A O 1
ATOM 746 N N . LYS A 1 94 ? -3.624 6.848 -3.289 1.00 92.44 94 LYS A N 1
ATOM 747 C CA . LYS A 1 94 ? -4.066 6.240 -4.548 1.00 92.44 94 LYS A CA 1
ATOM 748 C C . LYS A 1 94 ? -3.519 6.974 -5.777 1.00 92.44 94 LYS A C 1
ATOM 750 O O . LYS A 1 94 ? -2.980 6.339 -6.675 1.00 92.44 94 LYS A O 1
ATOM 755 N N . ARG A 1 95 ? -3.570 8.312 -5.791 1.00 89.25 95 ARG A N 1
ATOM 756 C CA . ARG A 1 95 ? -2.980 9.120 -6.877 1.00 89.25 95 ARG A CA 1
ATOM 757 C C . ARG A 1 95 ? -1.471 8.907 -7.014 1.00 89.25 95 ARG A C 1
ATOM 759 O O . ARG A 1 95 ? -0.973 8.832 -8.133 1.00 89.25 95 ARG A O 1
ATOM 766 N N . SER A 1 96 ? -0.754 8.802 -5.897 1.00 86.62 96 SER A N 1
ATOM 767 C CA . SER A 1 96 ? 0.688 8.526 -5.890 1.00 86.62 96 SER A CA 1
ATOM 768 C C . SER A 1 96 ? 1.012 7.129 -6.439 1.00 86.62 96 SER A C 1
ATOM 770 O O . SER A 1 96 ? 1.924 6.970 -7.252 1.00 86.62 96 SER A O 1
ATOM 772 N N . GLN A 1 97 ? 0.223 6.119 -6.061 1.00 86.69 97 GLN A N 1
ATOM 773 C CA . GLN A 1 97 ? 0.349 4.757 -6.589 1.00 86.69 97 GLN A CA 1
ATOM 774 C C . GLN A 1 97 ? 0.090 4.707 -8.100 1.00 86.69 97 GLN A C 1
ATOM 776 O O . GLN A 1 97 ? 0.909 4.159 -8.836 1.00 86.69 97 GLN A O 1
ATOM 781 N N . ASP A 1 98 ? -0.989 5.339 -8.571 1.00 92.69 98 ASP A N 1
ATOM 782 C CA . ASP A 1 98 ? -1.318 5.414 -9.999 1.00 92.69 98 ASP A CA 1
ATOM 783 C C . ASP A 1 98 ? -0.211 6.116 -10.803 1.00 92.69 98 ASP A C 1
ATOM 785 O O . ASP A 1 98 ? 0.096 5.716 -11.927 1.00 92.69 98 ASP A O 1
ATOM 789 N N . GLN A 1 99 ? 0.416 7.150 -10.233 1.00 88.44 99 GLN A N 1
ATOM 790 C CA . GLN A 1 99 ? 1.546 7.828 -10.866 1.00 88.44 99 GLN A CA 1
ATOM 791 C C . GLN A 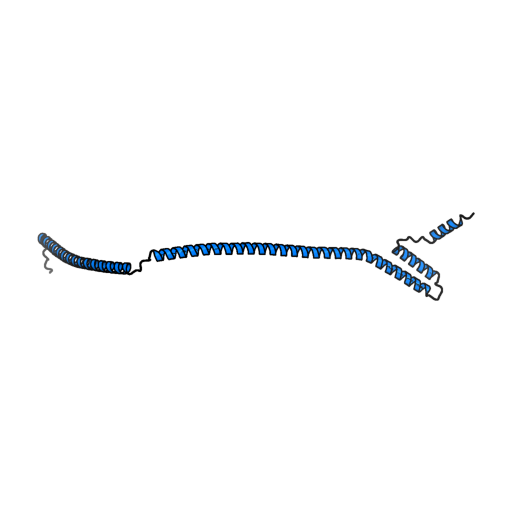1 99 ? 2.789 6.932 -10.921 1.00 88.44 99 GLN A C 1
ATOM 793 O O . GLN A 1 99 ? 3.405 6.818 -11.976 1.00 88.44 99 GLN A O 1
ATOM 798 N N . THR A 1 100 ? 3.108 6.232 -9.831 1.00 87.94 100 THR A N 1
ATOM 799 C CA . THR A 1 100 ? 4.255 5.310 -9.773 1.00 87.94 100 THR A CA 1
ATOM 800 C C . THR A 1 100 ? 4.126 4.191 -10.809 1.00 87.94 100 THR A C 1
ATOM 802 O O . THR A 1 100 ? 5.103 3.843 -11.466 1.00 87.94 100 THR A O 1
ATOM 805 N N . LEU A 1 101 ? 2.918 3.651 -11.003 1.00 89.62 101 LEU A N 1
ATOM 806 C CA . LEU A 1 101 ? 2.658 2.642 -12.033 1.00 89.62 101 LEU A CA 1
ATOM 807 C C . LEU A 1 101 ? 2.887 3.197 -13.444 1.00 89.62 101 LEU A C 1
ATOM 809 O O . LEU A 1 101 ? 3.531 2.539 -14.259 1.00 89.62 101 LEU A O 1
ATOM 813 N N . LYS A 1 102 ? 2.425 4.421 -13.730 1.00 88.44 102 LYS A N 1
ATOM 814 C CA . LYS A 1 102 ? 2.680 5.080 -15.023 1.00 88.44 102 LYS A CA 1
ATOM 815 C C . LYS A 1 102 ? 4.167 5.311 -15.272 1.00 88.44 102 LYS A C 1
ATOM 817 O O . LYS A 1 102 ? 4.626 5.104 -16.394 1.00 88.44 102 LYS A O 1
ATOM 822 N N . ASP A 1 103 ? 4.904 5.721 -14.245 1.00 84.06 103 ASP A N 1
ATOM 823 C CA . ASP A 1 103 ? 6.344 5.951 -14.343 1.00 84.06 103 ASP A CA 1
ATOM 824 C C . ASP A 1 103 ? 7.079 4.626 -14.616 1.00 84.06 103 ASP A C 1
ATOM 826 O O . ASP A 1 103 ? 7.890 4.555 -15.538 1.00 84.06 103 ASP A O 1
ATOM 830 N N . GLN A 1 104 ? 6.710 3.538 -13.928 1.00 83.06 104 GLN A N 1
ATOM 831 C CA . GLN A 1 104 ? 7.244 2.193 -14.188 1.00 83.06 104 GLN A CA 1
ATOM 832 C C . GLN A 1 104 ? 6.920 1.688 -15.602 1.00 83.06 104 GLN A C 1
ATOM 834 O O . GLN A 1 104 ? 7.785 1.131 -16.281 1.00 83.06 104 GLN A O 1
ATOM 839 N N . GLU A 1 105 ? 5.690 1.889 -16.083 1.00 89.31 105 GLU A N 1
ATOM 840 C CA . GLU A 1 105 ? 5.305 1.541 -17.456 1.00 89.31 105 GLU A CA 1
ATOM 841 C C . GLU A 1 105 ? 6.105 2.338 -18.495 1.00 89.31 105 GLU A C 1
ATOM 843 O O . GLU A 1 105 ? 6.470 1.812 -19.553 1.00 89.31 105 GLU A O 1
ATOM 848 N N . PHE A 1 106 ? 6.377 3.611 -18.212 1.00 87.44 106 PHE A N 1
ATOM 849 C CA . PHE A 1 106 ? 7.189 4.464 -19.068 1.00 87.44 106 PHE A CA 1
ATOM 850 C C . PHE A 1 106 ? 8.658 4.016 -19.083 1.00 87.44 106 PHE A C 1
ATOM 852 O O . PHE A 1 106 ? 9.233 3.853 -20.164 1.00 87.44 106 PHE A O 1
ATOM 859 N N . GLU A 1 107 ? 9.243 3.725 -17.919 1.00 73.12 107 GLU A N 1
ATOM 860 C CA . GLU A 1 107 ? 10.597 3.170 -17.801 1.00 73.12 107 GLU A CA 1
ATOM 861 C C . GLU A 1 107 ? 10.735 1.831 -18.542 1.00 73.12 107 GLU A C 1
ATOM 863 O O . GLU A 1 107 ? 11.697 1.632 -19.293 1.00 73.12 107 GLU A O 1
ATOM 868 N N . ALA A 1 108 ? 9.746 0.938 -18.424 1.00 80.25 108 ALA A N 1
ATOM 869 C CA . ALA A 1 108 ? 9.731 -0.341 -19.134 1.00 80.25 108 ALA A CA 1
ATOM 870 C C . ALA A 1 108 ? 9.748 -0.157 -20.664 1.00 80.25 108 ALA A C 1
ATOM 872 O O . ALA A 1 108 ? 10.488 -0.853 -21.368 1.00 80.25 108 ALA A O 1
ATOM 873 N N . LYS A 1 109 ? 8.991 0.818 -21.192 1.00 88.69 109 LYS A N 1
ATOM 874 C CA . LYS A 1 109 ? 8.995 1.160 -22.627 1.00 88.69 109 LYS A CA 1
ATOM 875 C C . LYS A 1 109 ? 10.350 1.694 -23.088 1.00 88.69 109 LYS A C 1
ATOM 877 O O . LYS A 1 109 ? 10.811 1.312 -24.165 1.00 88.69 109 LYS A O 1
ATOM 882 N N . ILE A 1 110 ? 11.005 2.536 -22.285 1.00 80.31 110 ILE A N 1
ATOM 883 C CA . ILE A 1 110 ? 12.359 3.027 -22.587 1.00 80.31 110 ILE A CA 1
ATOM 884 C C . ILE A 1 110 ? 13.344 1.858 -22.647 1.00 80.31 110 ILE A C 1
ATOM 886 O O . ILE A 1 110 ? 14.093 1.738 -23.619 1.00 80.31 110 ILE A O 1
ATOM 890 N N . MET A 1 111 ? 13.326 0.966 -21.654 1.00 73.31 111 MET A N 1
ATOM 891 C CA . MET A 1 111 ? 14.235 -0.181 -21.607 1.00 73.31 111 MET A CA 1
ATOM 892 C C . MET A 1 111 ? 14.030 -1.118 -22.808 1.00 73.31 111 MET A C 1
ATOM 894 O O . MET A 1 111 ? 15.001 -1.560 -23.427 1.00 73.31 111 MET A O 1
ATOM 898 N N . GLN A 1 112 ? 12.776 -1.362 -23.203 1.00 86.06 112 GLN A N 1
ATOM 899 C CA . GLN A 1 112 ? 12.456 -2.133 -24.405 1.00 86.06 112 GLN A CA 1
ATOM 900 C C . GLN A 1 112 ? 13.004 -1.465 -25.675 1.00 86.06 112 GLN A C 1
ATOM 902 O O . GLN A 1 112 ? 13.618 -2.138 -26.506 1.00 86.06 112 GLN A O 1
ATOM 907 N N . ALA A 1 113 ? 12.818 -0.150 -25.824 1.00 84.50 113 ALA A N 1
ATOM 908 C CA . ALA A 1 113 ? 13.315 0.601 -26.974 1.00 84.50 113 ALA A CA 1
ATOM 909 C C . ALA A 1 113 ? 14.850 0.576 -27.064 1.00 84.50 113 ALA A C 1
ATOM 911 O O . ALA A 1 113 ? 15.398 0.370 -28.149 1.00 84.50 113 ALA A O 1
ATOM 912 N N . LEU A 1 114 ? 15.547 0.709 -25.930 1.00 77.88 114 LEU A N 1
ATOM 913 C CA . LEU A 1 114 ? 17.006 0.583 -25.863 1.00 77.88 114 LEU A CA 1
ATOM 914 C C . LEU A 1 114 ? 17.470 -0.814 -26.293 1.00 77.88 114 LEU A C 1
ATOM 916 O O . LEU A 1 114 ? 18.358 -0.925 -27.138 1.00 77.88 114 LEU A O 1
ATOM 920 N N . GLY A 1 115 ? 16.815 -1.873 -25.808 1.00 84.19 115 GLY A N 1
ATOM 921 C CA . GLY A 1 115 ? 17.123 -3.245 -26.220 1.00 84.19 115 GLY A CA 1
ATOM 922 C C . GLY A 1 115 ? 16.910 -3.493 -27.720 1.00 84.19 115 GLY A C 1
ATOM 923 O O . GLY A 1 115 ? 17.694 -4.202 -28.355 1.00 84.19 115 GLY A O 1
ATOM 924 N N . VAL A 1 116 ? 15.881 -2.891 -28.327 1.00 83.25 116 VAL A N 1
ATOM 925 C CA . VAL A 1 116 ? 15.662 -2.947 -29.786 1.00 83.25 116 VAL A CA 1
ATOM 926 C C . VAL A 1 116 ? 16.761 -2.188 -30.539 1.00 83.25 116 VAL A C 1
ATOM 928 O O . VAL A 1 116 ? 17.288 -2.701 -31.528 1.00 83.25 116 VAL A O 1
ATOM 931 N N . ALA A 1 117 ? 17.154 -1.004 -30.064 1.00 76.69 117 ALA A N 1
ATOM 932 C CA . ALA A 1 117 ? 18.210 -0.204 -30.680 1.00 76.69 117 ALA A CA 1
ATOM 933 C C . ALA A 1 117 ? 19.582 -0.904 -30.634 1.00 76.69 117 ALA A C 1
ATOM 935 O O . ALA A 1 117 ? 20.332 -0.864 -31.611 1.00 76.69 117 ALA A O 1
ATOM 936 N N . GLU A 1 118 ? 19.913 -1.583 -29.533 1.00 82.69 118 GLU A N 1
ATOM 937 C CA . GLU A 1 118 ? 21.140 -2.381 -29.424 1.00 82.69 118 GLU A CA 1
ATOM 938 C C . GLU A 1 118 ? 21.151 -3.555 -30.405 1.00 82.69 118 GLU A C 1
ATOM 940 O O . GLU A 1 118 ? 22.141 -3.755 -31.114 1.00 82.69 118 GLU A O 1
ATOM 945 N N . LYS A 1 119 ? 20.032 -4.282 -30.526 1.00 78.69 119 LYS A N 1
ATOM 946 C CA . LYS A 1 119 ? 19.887 -5.350 -31.527 1.00 78.69 119 LYS A CA 1
ATOM 947 C C . LYS A 1 119 ? 20.074 -4.819 -32.949 1.00 78.69 119 LYS A C 1
ATOM 949 O O . LYS A 1 119 ? 20.802 -5.429 -33.728 1.00 78.69 119 LYS A O 1
ATOM 954 N N . ALA A 1 120 ? 19.489 -3.665 -33.272 1.00 78.25 120 ALA A N 1
ATOM 955 C CA . ALA A 1 120 ? 19.643 -3.035 -34.582 1.00 78.25 120 ALA A CA 1
ATOM 956 C C . ALA A 1 120 ? 21.108 -2.666 -34.891 1.00 78.25 120 ALA A C 1
ATOM 958 O O . ALA A 1 120 ? 21.580 -2.914 -36.000 1.00 78.25 120 ALA A O 1
ATOM 959 N N . LYS A 1 121 ? 21.864 -2.152 -33.906 1.00 85.06 121 LYS A N 1
ATOM 960 C CA . LYS A 1 121 ? 23.306 -1.873 -34.064 1.00 85.06 121 LYS A CA 1
ATOM 961 C C . LYS A 1 121 ? 24.112 -3.137 -34.368 1.00 85.06 121 LYS A C 1
ATOM 963 O O . LYS A 1 121 ? 25.013 -3.098 -35.206 1.00 85.06 121 LYS A O 1
ATOM 968 N N . VAL A 1 122 ? 23.806 -4.248 -33.695 1.00 83.94 122 VAL A N 1
ATOM 969 C CA . VAL A 1 122 ? 24.478 -5.535 -33.935 1.00 83.94 122 VAL A CA 1
ATOM 970 C C . VAL A 1 122 ? 24.168 -6.054 -35.338 1.00 83.94 122 VAL A C 1
ATOM 972 O O . VAL A 1 122 ? 25.098 -6.431 -36.047 1.00 83.94 122 VAL A O 1
ATOM 975 N N . ILE A 1 123 ? 22.900 -6.010 -35.763 1.00 86.12 123 ILE A N 1
ATOM 976 C CA . ILE A 1 123 ? 22.484 -6.413 -37.116 1.00 86.12 123 ILE A CA 1
ATOM 977 C C . ILE A 1 123 ? 23.231 -5.591 -38.172 1.00 86.12 123 ILE A C 1
ATOM 979 O O . ILE A 1 123 ? 23.886 -6.168 -39.036 1.00 86.12 123 ILE A O 1
ATOM 983 N N . TYR A 1 124 ? 23.241 -4.263 -38.038 1.00 86.38 124 TYR A N 1
ATOM 984 C CA . TYR A 1 124 ? 23.957 -3.383 -38.964 1.00 86.38 124 TYR A CA 1
ATOM 985 C C . TYR A 1 124 ? 25.460 -3.701 -39.034 1.00 86.38 124 TYR A C 1
ATOM 987 O O . TYR A 1 124 ? 26.058 -3.741 -40.109 1.00 86.38 124 TYR A O 1
ATOM 995 N N . ARG A 1 125 ? 26.098 -3.977 -37.887 1.00 89.62 125 ARG A N 1
ATOM 996 C CA . ARG A 1 125 ? 27.522 -4.345 -37.847 1.00 89.62 125 ARG A CA 1
ATOM 997 C C . ARG A 1 125 ? 27.788 -5.687 -38.533 1.00 89.62 125 ARG A C 1
ATOM 999 O O . ARG A 1 125 ? 28.803 -5.816 -39.212 1.00 89.62 125 ARG A O 1
ATOM 1006 N N . ILE A 1 126 ? 26.898 -6.665 -38.364 1.00 90.06 126 ILE A N 1
ATOM 1007 C CA . ILE A 1 126 ? 26.979 -7.964 -39.043 1.00 90.06 126 ILE A CA 1
ATOM 1008 C C . ILE A 1 126 ? 26.865 -7.774 -40.559 1.00 90.06 126 ILE A C 1
ATOM 1010 O O . ILE A 1 126 ? 27.711 -8.280 -41.293 1.00 90.06 126 ILE A O 1
ATOM 1014 N N . GLU A 1 127 ? 25.882 -7.004 -41.030 1.00 91.31 127 GLU A N 1
ATOM 1015 C CA . GLU A 1 127 ? 25.702 -6.700 -42.456 1.00 91.31 127 GLU A CA 1
ATOM 1016 C C . GLU A 1 127 ? 26.941 -6.032 -43.061 1.00 91.31 127 GLU A C 1
ATOM 1018 O O . GLU A 1 127 ? 27.403 -6.442 -44.127 1.00 91.31 127 GLU A O 1
ATOM 1023 N N . LEU A 1 128 ? 27.539 -5.069 -42.353 1.00 91.44 128 LEU A N 1
ATOM 1024 C CA . LEU A 1 128 ? 28.764 -4.408 -42.800 1.00 91.44 128 LEU A CA 1
ATOM 1025 C C . LEU A 1 128 ? 29.934 -5.397 -42.931 1.00 91.44 128 LEU A C 1
ATOM 1027 O O . LEU A 1 128 ? 30.663 -5.357 -43.921 1.00 91.44 128 LEU A O 1
ATOM 1031 N N . VAL A 1 129 ? 30.103 -6.310 -41.968 1.00 92.25 129 VAL A N 1
ATOM 1032 C CA . VAL A 1 129 ? 31.138 -7.358 -42.031 1.00 92.25 129 VAL A CA 1
ATOM 1033 C C . VAL A 1 129 ? 30.883 -8.310 -43.201 1.00 92.25 129 VAL A C 1
ATOM 1035 O O . VAL A 1 129 ? 31.821 -8.666 -43.913 1.00 92.25 129 VAL A O 1
ATOM 1038 N N . PHE A 1 130 ? 29.629 -8.695 -43.454 1.00 90.94 130 PHE A N 1
ATOM 1039 C CA . PHE A 1 130 ? 29.282 -9.510 -44.621 1.00 90.94 130 PHE A CA 1
ATOM 1040 C C . PHE A 1 130 ? 29.614 -8.801 -45.938 1.00 90.94 130 PHE A C 1
ATOM 1042 O O . PHE A 1 130 ? 30.216 -9.412 -46.824 1.00 90.94 130 PHE A O 1
ATOM 1049 N N . GLN A 1 131 ? 29.287 -7.513 -46.061 1.00 91.31 131 GLN A N 1
ATOM 1050 C CA . GLN A 1 131 ? 29.631 -6.711 -47.238 1.00 91.31 131 GLN A CA 1
ATOM 1051 C C . GLN A 1 131 ? 31.150 -6.602 -47.429 1.00 91.31 131 GLN A C 1
ATOM 1053 O O . GLN A 1 131 ? 31.648 -6.820 -48.535 1.00 91.31 131 GLN A O 1
ATOM 1058 N N . GLN A 1 132 ? 31.900 -6.332 -46.355 1.00 89.44 132 GLN A N 1
ATOM 1059 C CA . GLN A 1 132 ? 33.365 -6.275 -46.388 1.00 89.44 132 GLN A CA 1
ATOM 1060 C C . GLN A 1 132 ? 33.981 -7.615 -46.803 1.00 89.44 132 GLN A C 1
ATOM 1062 O O . GLN A 1 132 ? 34.857 -7.644 -47.666 1.00 89.44 132 GLN A O 1
ATOM 1067 N N . ASN A 1 133 ? 33.499 -8.729 -46.249 1.00 92.56 133 ASN A N 1
ATOM 1068 C CA . ASN A 1 133 ? 33.968 -10.063 -46.616 1.00 92.56 133 ASN A CA 1
ATOM 1069 C C . ASN A 1 133 ? 33.676 -10.387 -48.084 1.00 92.56 133 ASN A C 1
ATOM 1071 O O . ASN A 1 133 ? 34.541 -10.930 -48.766 1.00 92.56 133 ASN A O 1
ATOM 1075 N N . SER A 1 134 ? 32.499 -10.015 -48.593 1.00 92.62 134 SER A N 1
ATOM 1076 C CA . SER A 1 134 ? 32.165 -10.169 -50.013 1.00 92.62 134 SER A CA 1
ATOM 1077 C C . SER A 1 134 ? 33.139 -9.397 -50.909 1.00 92.62 134 SER A C 1
ATOM 1079 O O . SER A 1 134 ? 33.663 -9.948 -51.878 1.00 92.62 134 SER A O 1
ATOM 1081 N N . LEU A 1 135 ? 33.460 -8.149 -50.551 1.00 92.00 135 LEU A N 1
ATOM 1082 C CA . LEU A 1 135 ? 34.439 -7.345 -51.283 1.00 92.00 135 LEU A CA 1
ATOM 1083 C C . LEU A 1 135 ? 35.843 -7.971 -51.237 1.00 92.00 135 LEU A C 1
ATOM 1085 O O . LEU A 1 135 ? 36.517 -8.047 -52.262 1.00 92.00 135 LEU A O 1
ATOM 1089 N N . LEU A 1 136 ? 36.279 -8.460 -50.072 1.00 90.25 136 LEU A N 1
ATOM 1090 C CA . LEU A 1 136 ? 37.568 -9.143 -49.926 1.00 90.25 136 LEU A CA 1
ATOM 1091 C C . LEU A 1 136 ? 37.652 -10.390 -50.811 1.00 90.25 136 LEU A C 1
ATOM 1093 O O . LEU A 1 136 ? 38.649 -10.563 -51.509 1.00 90.25 136 LEU A O 1
ATOM 1097 N N . GLN A 1 137 ? 36.598 -11.208 -50.853 1.00 89.69 137 GLN A N 1
ATOM 1098 C CA . GLN A 1 137 ? 36.531 -12.384 -51.729 1.00 89.69 137 GLN A CA 1
ATOM 1099 C C . GLN A 1 137 ? 36.654 -12.018 -53.217 1.00 89.69 137 GLN A C 1
ATOM 1101 O O . GLN A 1 137 ? 37.206 -12.792 -53.994 1.00 89.69 137 GLN A O 1
ATOM 1106 N N . GLN A 1 138 ? 36.210 -10.824 -53.623 1.00 86.06 138 GLN A N 1
ATOM 1107 C CA . GLN A 1 138 ? 36.388 -10.332 -54.994 1.00 86.06 138 GLN A CA 1
ATOM 1108 C C . GLN A 1 138 ? 37.793 -9.769 -55.263 1.00 86.06 138 GLN A C 1
ATOM 1110 O O . GLN A 1 138 ? 38.270 -9.822 -56.397 1.00 86.06 138 GLN A O 1
ATOM 1115 N N . LEU A 1 139 ? 38.456 -9.202 -54.251 1.00 85.69 139 LEU A N 1
ATOM 1116 C CA . LEU A 1 139 ? 39.766 -8.557 -54.397 1.00 85.69 139 LEU A CA 1
ATOM 1117 C C . LEU A 1 139 ? 40.944 -9.530 -54.278 1.00 85.69 139 LEU A C 1
ATOM 1119 O O . LEU A 1 139 ? 41.946 -9.325 -54.961 1.00 85.69 139 LEU A O 1
ATOM 1123 N N . ILE A 1 140 ? 40.832 -10.584 -53.462 1.00 88.19 140 ILE A N 1
ATOM 1124 C CA . ILE A 1 140 ? 41.863 -11.628 -53.316 1.00 88.19 140 ILE A CA 1
ATOM 1125 C C . ILE A 1 140 ? 42.325 -12.184 -54.675 1.00 88.19 140 ILE A C 1
ATOM 1127 O O . ILE A 1 140 ? 43.519 -12.076 -54.960 1.00 88.19 140 ILE A O 1
ATOM 1131 N N . PRO A 1 141 ? 41.443 -12.691 -55.561 1.00 85.31 141 PRO A N 1
ATOM 1132 C CA . PRO A 1 141 ? 41.888 -13.258 -56.834 1.00 85.31 141 PRO A CA 1
ATOM 1133 C C . PRO A 1 141 ? 42.550 -12.213 -57.741 1.00 85.31 141 PRO A C 1
ATOM 1135 O O . PRO A 1 141 ? 43.522 -12.521 -58.423 1.00 85.31 141 PRO A O 1
ATOM 1138 N N . LYS A 1 142 ? 42.086 -10.955 -57.708 1.00 83.50 142 LYS A N 1
ATOM 1139 C CA . LYS A 1 142 ? 42.708 -9.859 -58.471 1.00 83.50 142 LYS A CA 1
ATOM 1140 C C . LYS A 1 142 ? 44.113 -9.536 -57.967 1.00 83.50 142 LYS A C 1
ATOM 1142 O O . LYS A 1 142 ? 45.003 -9.243 -58.761 1.00 83.50 142 LYS A O 1
ATOM 1147 N N . LYS A 1 143 ? 44.326 -9.589 -56.649 1.00 85.62 143 LYS A N 1
ATOM 1148 C CA . LYS A 1 143 ? 45.653 -9.422 -56.050 1.00 85.62 143 LYS A CA 1
ATOM 1149 C C . LYS A 1 143 ? 46.582 -10.561 -56.474 1.00 85.62 143 LYS A C 1
ATOM 1151 O O . LYS A 1 143 ? 47.701 -10.288 -56.897 1.00 85.62 143 LYS A O 1
ATOM 1156 N N . GLU A 1 144 ? 46.115 -11.806 -56.399 1.00 86.50 144 GLU A N 1
ATOM 1157 C CA . GLU A 1 144 ? 46.889 -12.974 -56.840 1.00 86.50 144 GLU A CA 1
ATOM 1158 C C . GLU A 1 144 ? 47.264 -12.880 -58.325 1.00 86.50 144 GLU A C 1
ATOM 1160 O O . GLU A 1 144 ? 48.393 -13.189 -58.702 1.00 86.50 144 GLU A O 1
ATOM 1165 N N . GLU A 1 145 ? 46.345 -12.418 -59.176 1.00 79.81 145 GLU A N 1
ATOM 1166 C CA . GLU A 1 145 ? 46.613 -12.178 -60.596 1.00 79.81 145 GLU A CA 1
ATOM 1167 C C . GLU A 1 145 ? 47.697 -11.108 -60.796 1.00 79.81 145 GLU A C 1
ATOM 1169 O O . GLU A 1 145 ? 48.654 -11.323 -61.541 1.00 79.81 145 GLU A O 1
ATOM 1174 N N . MET A 1 146 ? 47.606 -9.984 -60.081 1.00 79.62 146 MET A N 1
ATOM 1175 C CA . MET A 1 146 ? 48.605 -8.915 -60.140 1.00 79.62 146 MET A CA 1
ATOM 1176 C C . MET A 1 146 ? 49.997 -9.394 -59.697 1.00 79.62 146 MET A C 1
ATOM 1178 O O . MET A 1 146 ? 50.994 -9.062 -60.339 1.00 79.62 146 MET A O 1
ATOM 1182 N N . GLU A 1 147 ? 50.079 -10.201 -58.635 1.00 85.38 147 GLU A N 1
ATOM 1183 C CA . GLU A 1 147 ? 51.340 -10.791 -58.165 1.00 85.38 147 GLU A CA 1
ATOM 1184 C C . GLU A 1 147 ? 51.949 -11.742 -59.205 1.00 85.38 147 GLU A C 1
ATOM 1186 O O . GLU A 1 147 ? 53.164 -11.716 -59.424 1.00 85.38 147 GLU A O 1
ATOM 1191 N N . ARG A 1 148 ? 51.121 -12.529 -59.908 1.00 80.56 148 ARG A N 1
ATOM 1192 C CA . ARG A 1 148 ? 51.581 -13.378 -61.021 1.00 80.56 148 ARG A CA 1
ATOM 1193 C C . ARG A 1 148 ? 52.133 -12.545 -62.174 1.00 80.56 148 ARG A C 1
ATOM 1195 O O . ARG A 1 148 ? 53.227 -12.833 -62.652 1.00 80.56 148 ARG A O 1
ATOM 1202 N N . ILE A 1 149 ? 51.427 -11.489 -62.584 1.00 74.81 149 ILE A N 1
ATOM 1203 C CA . ILE A 1 149 ? 51.889 -10.580 -63.646 1.00 74.81 149 ILE A CA 1
ATOM 1204 C C . ILE A 1 149 ? 53.235 -9.950 -63.266 1.00 74.81 149 ILE A C 1
ATOM 1206 O O . ILE A 1 149 ? 54.161 -9.927 -64.079 1.00 74.81 149 ILE A O 1
ATOM 1210 N N . TRP A 1 150 ? 53.379 -9.486 -62.023 1.00 79.88 150 TRP A N 1
ATOM 1211 C CA . TRP A 1 150 ? 54.634 -8.915 -61.534 1.00 79.88 150 TRP A CA 1
ATOM 1212 C C . TRP A 1 150 ? 55.784 -9.936 -61.538 1.00 79.88 150 TRP A C 1
ATOM 1214 O O . TRP A 1 150 ? 56.906 -9.610 -61.934 1.00 79.88 150 TRP A O 1
ATOM 1224 N N . ALA A 1 151 ? 55.518 -11.190 -61.159 1.00 79.25 151 ALA A N 1
ATOM 1225 C CA . ALA A 1 151 ? 56.510 -12.262 -61.222 1.00 79.25 151 ALA A CA 1
ATOM 1226 C C . ALA A 1 151 ? 56.988 -12.518 -62.663 1.00 79.25 151 ALA A C 1
ATOM 1228 O O . ALA A 1 151 ? 58.199 -12.593 -62.893 1.00 79.25 151 ALA A O 1
ATOM 1229 N N . VAL A 1 152 ? 56.066 -12.568 -63.631 1.00 77.56 152 VAL A N 1
ATOM 1230 C CA . VAL A 1 152 ? 56.381 -12.718 -65.064 1.00 77.56 152 VAL A CA 1
ATOM 1231 C C . VAL A 1 152 ? 57.260 -11.560 -65.548 1.00 77.56 152 VAL A C 1
ATOM 1233 O O . VAL A 1 152 ? 58.294 -11.778 -66.183 1.00 77.56 152 VAL A O 1
ATOM 1236 N N . GLN A 1 153 ? 56.890 -10.319 -65.213 1.00 71.94 153 GLN A N 1
ATOM 1237 C CA . GLN A 1 153 ? 57.648 -9.120 -65.590 1.00 71.94 153 GLN A CA 1
ATOM 1238 C C . GLN A 1 153 ? 59.078 -9.135 -65.033 1.00 71.94 153 GLN A C 1
ATOM 1240 O O . GLN A 1 153 ? 60.029 -8.808 -65.745 1.00 71.94 153 GLN A O 1
ATOM 1245 N N . ASN A 1 154 ? 59.260 -9.572 -63.787 1.00 79.81 154 ASN A N 1
ATOM 1246 C CA . ASN A 1 154 ? 60.589 -9.711 -63.197 1.00 79.81 154 ASN A CA 1
ATOM 1247 C C . ASN A 1 154 ? 61.426 -10.813 -63.854 1.00 79.81 154 ASN A C 1
ATOM 1249 O O . ASN A 1 154 ? 62.632 -10.636 -64.040 1.00 79.81 154 ASN A O 1
ATOM 1253 N N . GLN A 1 155 ? 60.818 -11.950 -64.206 1.00 74.69 155 GLN A N 1
ATOM 1254 C CA . GLN A 1 155 ? 61.515 -13.011 -64.939 1.00 74.69 155 GLN A CA 1
ATOM 1255 C C . GLN A 1 155 ? 61.971 -12.524 -66.325 1.00 74.69 155 GLN A C 1
ATOM 1257 O O . GLN A 1 155 ? 63.127 -12.735 -66.693 1.00 74.69 155 GLN A O 1
ATOM 1262 N N . LEU A 1 156 ? 61.109 -11.797 -67.047 1.00 68.62 156 LEU A N 1
ATOM 1263 C CA . LEU A 1 156 ? 61.443 -11.117 -68.306 1.00 68.62 156 LEU A CA 1
ATOM 1264 C C . LEU A 1 156 ? 62.637 -10.165 -68.149 1.00 68.62 156 LEU A C 1
ATOM 1266 O 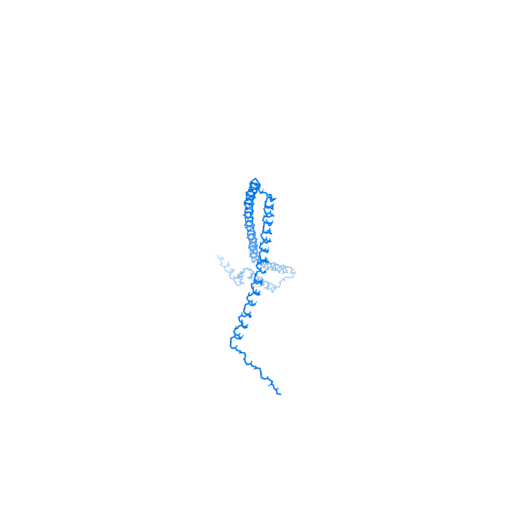O . LEU A 1 156 ? 63.592 -10.234 -68.921 1.00 68.62 156 LEU A O 1
ATOM 1270 N N . GLY A 1 157 ? 62.614 -9.304 -67.127 1.00 71.56 157 GLY A N 1
ATOM 1271 C CA . GLY A 1 157 ? 63.693 -8.352 -66.858 1.00 71.56 157 GLY A CA 1
ATOM 1272 C C . GLY A 1 157 ? 65.047 -9.030 -66.624 1.00 71.56 157 GLY A C 1
ATOM 1273 O O . GLY A 1 157 ? 66.059 -8.580 -67.162 1.00 71.56 157 GLY A O 1
ATOM 1274 N N . LYS A 1 158 ? 65.070 -10.153 -65.892 1.00 72.38 158 LYS A N 1
ATOM 1275 C CA . LYS A 1 158 ? 66.297 -10.942 -65.680 1.00 72.38 158 LYS A CA 1
ATOM 1276 C C . LYS A 1 158 ? 66.865 -11.498 -66.983 1.00 72.38 158 LYS A C 1
ATOM 1278 O O . LYS A 1 158 ? 68.076 -11.460 -67.163 1.00 72.38 158 LYS A O 1
ATOM 1283 N N . LEU A 1 159 ? 66.017 -11.976 -67.893 1.00 63.19 159 LEU A N 1
ATOM 1284 C CA . LEU A 1 159 ? 66.453 -12.522 -69.184 1.00 63.19 159 LEU A CA 1
ATOM 1285 C C . LEU A 1 159 ? 66.994 -11.451 -70.129 1.00 63.19 159 LEU A C 1
ATOM 1287 O O . LEU A 1 159 ? 67.939 -11.709 -70.867 1.00 63.19 159 LEU A O 1
ATOM 1291 N N . ILE A 1 160 ? 66.431 -10.245 -70.077 1.00 63.59 160 ILE A N 1
ATOM 1292 C CA . ILE A 1 160 ? 66.909 -9.102 -70.863 1.00 63.59 160 ILE A CA 1
ATOM 1293 C C . ILE A 1 160 ? 68.253 -8.577 -70.320 1.00 63.59 160 ILE A C 1
ATOM 1295 O O . ILE A 1 160 ? 69.064 -8.067 -71.088 1.00 63.59 160 ILE A O 1
ATOM 1299 N N . GLN A 1 161 ? 68.524 -8.722 -69.016 1.00 59.50 161 GLN A N 1
ATOM 1300 C CA . GLN A 1 161 ? 69.780 -8.288 -68.387 1.00 59.50 161 GLN A CA 1
ATOM 1301 C C . GLN A 1 161 ? 70.964 -9.259 -68.561 1.00 59.50 161 GLN A C 1
ATOM 1303 O O . GLN A 1 161 ? 72.092 -8.893 -68.218 1.00 59.50 161 GLN A O 1
ATOM 1308 N N . VAL A 1 162 ? 70.765 -10.469 -69.102 1.00 55.91 162 VAL A N 1
ATOM 1309 C CA . VAL A 1 162 ? 71.882 -11.379 -69.407 1.00 55.91 162 VAL A CA 1
ATOM 1310 C C . VAL A 1 162 ? 72.696 -10.792 -70.567 1.00 55.91 162 VAL A C 1
ATOM 1312 O O . VAL A 1 162 ? 72.220 -10.688 -71.693 1.00 55.91 162 VAL A O 1
ATOM 1315 N N . LYS A 1 163 ? 73.943 -10.386 -70.288 1.00 50.00 163 LYS A N 1
ATOM 1316 C CA . LYS A 1 163 ? 74.884 -9.794 -71.264 1.00 50.00 163 LYS A CA 1
ATOM 1317 C C . LYS A 1 163 ? 75.357 -10.761 -72.362 1.00 50.00 163 LYS A C 1
ATOM 1319 O O . LYS A 1 163 ? 76.013 -10.323 -73.304 1.00 50.00 163 LYS A O 1
ATOM 1324 N N . GLU A 1 164 ? 75.030 -12.044 -72.264 1.00 57.75 164 GLU A N 1
ATOM 1325 C CA . GLU A 1 164 ? 75.300 -13.053 -73.289 1.00 57.75 164 GLU A CA 1
ATOM 1326 C C . GLU A 1 164 ? 74.003 -13.407 -74.023 1.00 57.75 164 GLU A C 1
ATOM 1328 O O . GLU A 1 164 ? 72.952 -13.556 -73.401 1.00 57.75 164 GLU A O 1
ATOM 1333 N N . LYS A 1 165 ? 74.062 -13.517 -75.360 1.00 59.03 165 LYS A N 1
ATOM 1334 C CA . LYS A 1 165 ? 72.901 -13.881 -76.189 1.00 59.03 165 LYS A CA 1
ATOM 1335 C C . LYS A 1 165 ? 72.290 -15.186 -75.648 1.00 59.03 165 LYS A C 1
ATOM 1337 O O . LYS A 1 165 ? 72.970 -16.208 -75.719 1.00 59.03 165 LYS A O 1
ATOM 1342 N N . PRO A 1 166 ? 71.024 -15.186 -75.187 1.00 61.72 166 PRO A N 1
ATOM 1343 C CA . PRO A 1 166 ? 70.377 -16.392 -74.677 1.00 61.72 166 PRO A CA 1
ATOM 1344 C C . PRO A 1 166 ? 70.387 -17.486 -75.741 1.00 61.72 166 PRO A C 1
ATOM 1346 O O . PRO A 1 166 ? 70.048 -17.196 -76.902 1.00 61.72 166 PRO A O 1
ATOM 1349 N N . THR A 1 167 ? 70.758 -18.710 -75.355 1.00 70.00 167 THR A N 1
ATOM 1350 C CA . THR A 1 167 ? 70.777 -19.856 -76.271 1.00 70.00 167 THR A CA 1
ATOM 1351 C C . THR A 1 167 ? 69.360 -20.199 -76.730 1.00 70.00 167 THR A C 1
ATOM 1353 O O . THR A 1 167 ? 68.368 -19.821 -76.105 1.00 70.00 167 THR A O 1
ATOM 1356 N N . GLU A 1 168 ? 69.235 -20.916 -77.844 1.00 67.31 168 GLU A N 1
ATOM 1357 C CA . GLU A 1 168 ? 67.934 -21.328 -78.383 1.00 67.31 168 GLU A CA 1
ATOM 1358 C C . GLU A 1 168 ? 67.146 -22.203 -77.391 1.00 67.31 168 GLU A C 1
ATOM 1360 O O . GLU A 1 168 ? 65.931 -22.061 -77.263 1.00 67.31 168 GLU A O 1
ATOM 1365 N N . HIS A 1 169 ? 67.850 -23.008 -76.589 1.00 72.56 169 HIS A N 1
ATOM 1366 C CA . HIS A 1 169 ? 67.264 -23.790 -75.502 1.00 72.56 169 HIS A CA 1
ATOM 1367 C C . HIS A 1 169 ? 66.698 -22.905 -74.377 1.00 72.56 169 HIS A C 1
ATOM 1369 O O . HIS A 1 169 ? 65.578 -23.138 -73.915 1.00 72.56 169 HIS A O 1
ATOM 1375 N N . ASP A 1 170 ? 67.422 -21.854 -73.974 1.00 68.12 170 ASP A N 1
ATOM 1376 C CA . ASP A 1 170 ? 66.956 -20.905 -72.951 1.00 68.12 170 ASP A CA 1
ATOM 1377 C C . ASP A 1 170 ? 65.724 -20.132 -73.429 1.00 68.12 170 ASP A C 1
ATOM 1379 O O . ASP A 1 170 ? 64.768 -19.939 -72.674 1.00 68.12 170 ASP A O 1
ATOM 1383 N N . ARG A 1 171 ? 65.707 -19.749 -74.713 1.00 66.94 171 ARG A N 1
ATOM 1384 C CA . ARG A 1 171 ? 64.554 -19.101 -75.352 1.00 66.94 171 ARG A CA 1
ATOM 1385 C C . ARG A 1 171 ? 63.347 -20.033 -75.415 1.00 66.94 171 ARG A C 1
ATOM 1387 O O . ARG A 1 171 ? 62.254 -19.609 -75.054 1.00 66.94 171 ARG A O 1
ATOM 1394 N N . ALA A 1 172 ? 63.530 -21.291 -75.817 1.00 69.69 172 ALA A N 1
ATOM 1395 C CA . ALA A 1 172 ? 62.446 -22.269 -75.901 1.00 69.69 172 ALA A CA 1
ATOM 1396 C C . ALA A 1 172 ? 61.833 -22.563 -74.521 1.00 69.69 172 ALA A C 1
ATOM 1398 O O . ALA A 1 172 ? 60.612 -22.522 -74.358 1.00 69.69 172 ALA A O 1
ATOM 1399 N N . LYS A 1 173 ? 62.671 -22.768 -73.496 1.00 72.12 173 LYS A N 1
ATOM 1400 C CA . LYS A 1 173 ? 62.225 -22.988 -72.112 1.00 72.12 173 LYS A CA 1
ATOM 1401 C C . LYS A 1 173 ? 61.501 -21.767 -71.543 1.00 72.12 173 LYS A C 1
ATOM 1403 O O . LYS A 1 173 ? 60.504 -21.903 -70.827 1.00 72.12 173 LYS A O 1
ATOM 1408 N N . PHE A 1 174 ? 61.965 -20.571 -71.896 1.00 69.06 174 PHE A N 1
ATOM 1409 C CA . PHE A 1 174 ? 61.309 -19.328 -71.525 1.00 69.06 174 PHE A CA 1
ATOM 1410 C C . PHE A 1 174 ? 59.940 -19.159 -72.199 1.00 69.06 174 PHE A C 1
ATOM 1412 O O . PHE A 1 174 ? 58.949 -18.922 -71.512 1.00 69.06 174 PHE A O 1
ATOM 1419 N N . ILE A 1 175 ? 59.854 -19.365 -73.517 1.00 70.19 175 ILE A N 1
ATOM 1420 C CA . ILE A 1 175 ? 58.594 -19.309 -74.276 1.00 70.19 175 ILE A CA 1
ATOM 1421 C C . ILE A 1 175 ? 57.593 -20.338 -73.738 1.00 70.19 175 ILE A C 1
ATOM 1423 O O . ILE A 1 175 ? 56.415 -20.027 -73.580 1.00 70.19 175 ILE A O 1
ATOM 1427 N N . GLN A 1 176 ? 58.045 -21.545 -73.396 1.00 73.75 176 GLN A N 1
ATOM 1428 C CA . GLN A 1 176 ? 57.186 -22.577 -72.818 1.00 73.75 176 GLN A CA 1
ATOM 1429 C C . GLN A 1 176 ? 56.655 -22.182 -71.430 1.00 73.75 176 GLN A C 1
ATOM 1431 O O . GLN A 1 176 ? 55.479 -22.403 -71.133 1.00 73.75 176 GLN A O 1
ATOM 1436 N N . THR A 1 177 ? 57.497 -21.563 -70.597 1.00 74.31 177 THR A N 1
ATOM 1437 C CA . THR A 1 177 ? 57.102 -21.055 -69.274 1.00 74.31 177 THR A CA 1
ATOM 1438 C C . THR A 1 177 ? 56.088 -19.920 -69.414 1.00 74.31 177 THR A C 1
ATOM 1440 O O . THR A 1 177 ? 55.020 -19.990 -68.810 1.00 74.31 177 THR A O 1
ATOM 1443 N N . LEU A 1 178 ? 56.341 -18.955 -70.307 1.00 68.69 178 LEU A N 1
ATOM 1444 C CA . LEU A 1 178 ? 55.396 -17.883 -70.629 1.00 68.69 178 LEU A CA 1
ATOM 1445 C C . LEU A 1 178 ? 54.064 -18.416 -71.160 1.00 68.69 178 LEU A C 1
ATOM 1447 O O . LEU A 1 178 ? 53.016 -17.978 -70.699 1.00 68.69 178 LEU A O 1
ATOM 1451 N N . ARG A 1 179 ? 54.072 -19.378 -72.094 1.00 69.25 179 ARG A N 1
ATOM 1452 C CA . ARG A 1 179 ? 52.839 -19.994 -72.619 1.00 69.25 179 ARG A CA 1
ATOM 1453 C C . ARG A 1 179 ? 52.041 -20.670 -71.499 1.00 69.25 179 ARG A C 1
ATOM 1455 O O . ARG A 1 179 ? 50.821 -20.526 -71.450 1.00 69.25 179 ARG A O 1
ATOM 1462 N N . LYS A 1 180 ? 52.706 -21.371 -70.573 1.00 72.00 180 LYS A N 1
ATOM 1463 C CA . LYS A 1 180 ? 52.051 -22.008 -69.417 1.00 72.00 180 LYS A CA 1
ATOM 1464 C C . LYS A 1 180 ? 51.457 -20.973 -68.457 1.00 72.00 180 LYS A C 1
ATOM 1466 O O . LYS A 1 180 ? 50.321 -21.144 -68.010 1.00 72.00 180 LYS A O 1
ATOM 1471 N N . GLU A 1 181 ? 52.188 -19.904 -68.155 1.00 67.81 181 GLU A N 1
ATOM 1472 C CA . GLU A 1 181 ? 51.722 -18.844 -67.258 1.00 67.81 181 GLU A CA 1
ATOM 1473 C C . GLU A 1 181 ? 50.596 -18.010 -67.884 1.00 67.81 181 GLU A C 1
ATOM 1475 O O . GLU A 1 181 ? 49.584 -17.788 -67.223 1.00 67.81 181 GLU A O 1
ATOM 1480 N N . LEU A 1 182 ? 50.681 -17.659 -69.172 1.00 65.00 182 LEU A N 1
ATOM 1481 C CA . LEU A 1 182 ? 49.614 -16.974 -69.915 1.00 65.00 182 LEU A CA 1
ATOM 1482 C C . LEU A 1 182 ? 48.337 -17.819 -70.006 1.00 65.00 182 LEU A C 1
ATOM 1484 O O . LEU A 1 182 ? 47.247 -17.303 -69.756 1.00 65.00 182 LEU A O 1
ATOM 1488 N N . LYS A 1 183 ? 48.459 -19.127 -70.274 1.00 68.50 183 LYS A N 1
ATOM 1489 C CA . LYS A 1 183 ? 47.313 -20.053 -70.284 1.00 68.50 183 LYS A CA 1
ATOM 1490 C C . LYS A 1 183 ? 46.653 -20.160 -68.907 1.00 68.50 183 LYS A C 1
ATOM 1492 O O . LYS A 1 183 ? 45.431 -20.243 -68.811 1.00 68.50 183 LYS A O 1
ATOM 1497 N N . THR A 1 184 ? 47.448 -20.115 -67.837 1.00 62.59 184 THR A N 1
ATOM 1498 C CA . THR A 1 184 ? 46.953 -20.189 -66.453 1.00 62.59 184 THR A CA 1
ATOM 1499 C C . THR A 1 184 ? 46.344 -18.864 -65.978 1.00 62.59 184 THR A C 1
ATOM 1501 O O . THR A 1 184 ? 45.378 -18.887 -65.220 1.00 62.59 184 THR A O 1
ATOM 1504 N N . CYS A 1 185 ? 46.878 -17.718 -66.416 1.00 52.12 185 CYS A N 1
ATOM 1505 C CA . CYS A 1 185 ? 46.413 -16.393 -65.991 1.00 52.12 185 CYS A CA 1
ATOM 1506 C C . CYS A 1 185 ? 45.205 -15.902 -66.794 1.00 52.12 185 CYS A C 1
ATOM 1508 O O . CYS A 1 185 ? 44.278 -15.363 -66.205 1.00 52.12 185 CYS A O 1
ATOM 1510 N N . TYR A 1 186 ? 45.167 -16.137 -68.107 1.00 54.88 186 TYR A N 1
ATOM 1511 C CA . TYR A 1 186 ? 44.132 -15.561 -68.971 1.00 54.88 186 TYR A CA 1
ATOM 1512 C C . TYR A 1 186 ? 43.148 -16.580 -69.557 1.00 54.88 186 TYR A C 1
ATOM 1514 O O . TYR A 1 186 ? 42.255 -16.191 -70.304 1.00 54.88 186 TYR A O 1
ATOM 1522 N N . ARG A 1 187 ? 43.305 -17.887 -69.273 1.00 52.97 187 ARG A N 1
ATOM 1523 C CA . ARG A 1 187 ? 42.619 -18.976 -70.009 1.00 52.97 187 ARG A CA 1
ATOM 1524 C C . ARG A 1 187 ? 42.720 -18.819 -71.536 1.00 52.97 187 ARG A C 1
ATOM 1526 O O . ARG A 1 187 ? 41.876 -19.324 -72.267 1.00 52.97 187 ARG A O 1
ATOM 1533 N N . ILE A 1 188 ? 43.746 -18.121 -72.022 1.00 47.06 188 ILE A N 1
ATOM 1534 C CA . ILE A 1 188 ? 43.992 -17.969 -73.451 1.00 47.06 188 ILE A CA 1
ATOM 1535 C C . ILE A 1 188 ? 44.685 -19.250 -73.902 1.00 47.06 188 ILE A C 1
ATOM 1537 O O . ILE A 1 188 ? 45.783 -19.576 -73.442 1.00 47.06 188 ILE A O 1
ATOM 1541 N N . GLU A 1 189 ? 44.035 -20.002 -74.783 1.00 46.12 189 GLU A N 1
ATOM 1542 C CA . GLU A 1 189 ? 44.711 -21.037 -75.554 1.00 46.12 189 GLU A CA 1
ATOM 1543 C C . GLU A 1 189 ? 45.666 -20.331 -76.516 1.00 46.12 189 GLU A C 1
ATOM 1545 O O . GLU A 1 189 ? 45.266 -19.794 -77.543 1.00 46.12 189 GLU A O 1
ATOM 1550 N N . CYS A 1 190 ? 46.941 -20.228 -76.133 1.00 45.78 190 CYS A N 1
ATOM 1551 C CA . CYS A 1 190 ? 47.961 -19.755 -77.058 1.00 45.78 190 CYS A CA 1
ATOM 1552 C C . CYS A 1 190 ? 48.091 -20.788 -78.180 1.00 45.78 190 CYS A C 1
ATOM 1554 O O . CYS A 1 190 ? 48.483 -21.925 -77.905 1.00 45.78 190 CYS A O 1
ATOM 1556 N N . ALA A 1 191 ? 47.764 -20.370 -79.405 1.00 52.47 191 ALA A N 1
ATOM 1557 C CA . ALA A 1 191 ? 47.907 -21.174 -80.608 1.00 52.47 191 ALA A CA 1
ATOM 1558 C C . ALA A 1 191 ? 49.321 -21.768 -80.704 1.00 52.47 191 ALA A C 1
ATOM 1560 O O . ALA A 1 191 ? 50.325 -21.131 -80.354 1.00 52.47 191 ALA A O 1
ATOM 1561 N N . THR A 1 192 ? 49.384 -23.021 -81.130 1.00 55.00 192 THR A N 1
ATOM 1562 C CA . THR A 1 192 ? 50.631 -23.756 -81.336 1.00 55.00 192 THR A CA 1
ATOM 1563 C C . THR A 1 192 ? 51.422 -23.163 -82.505 1.00 55.00 192 THR A C 1
ATOM 1565 O O . THR A 1 192 ? 50.880 -22.475 -83.367 1.00 55.00 192 THR A O 1
ATOM 1568 N N . GLU A 1 193 ? 52.736 -23.403 -82.540 1.00 47.56 193 GLU A N 1
ATOM 1569 C CA . GLU A 1 193 ? 53.596 -22.931 -83.638 1.00 47.56 193 GLU A CA 1
ATOM 1570 C C . GLU A 1 193 ? 53.109 -23.426 -85.008 1.00 47.56 193 GLU A C 1
ATOM 1572 O O . GLU A 1 193 ? 53.191 -22.685 -85.983 1.00 47.56 193 GLU A O 1
ATOM 1577 N N . GLU A 1 194 ? 52.516 -24.622 -85.066 1.00 52.25 194 GLU A N 1
ATOM 1578 C CA . GLU A 1 194 ? 51.881 -25.155 -86.276 1.00 52.25 194 GLU A CA 1
ATOM 1579 C C . GLU A 1 194 ? 50.673 -24.320 -86.720 1.00 52.25 194 GLU A C 1
ATOM 1581 O O . GLU A 1 194 ? 50.544 -24.026 -87.906 1.00 52.25 194 GLU A O 1
ATOM 1586 N N . GLU A 1 195 ? 49.826 -2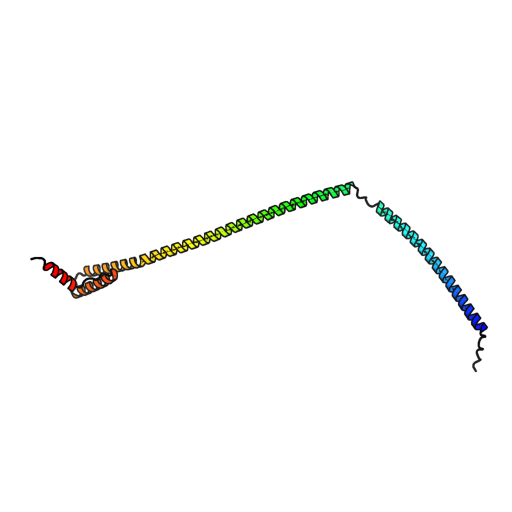3.859 -85.797 1.00 52.78 195 GLU A N 1
ATOM 1587 C CA . GLU A 1 195 ? 48.655 -23.033 -86.127 1.00 52.78 195 GLU A CA 1
ATOM 1588 C C . GLU A 1 195 ? 49.059 -21.653 -86.665 1.00 52.78 195 GLU A C 1
ATOM 1590 O O . GLU A 1 195 ? 48.486 -21.185 -87.649 1.00 52.78 195 GLU A O 1
ATOM 1595 N N . VAL A 1 196 ? 50.105 -21.038 -86.100 1.00 52.91 196 VAL A N 1
ATOM 1596 C CA . VAL A 1 196 ? 50.634 -19.749 -86.586 1.00 52.91 196 VAL A CA 1
ATOM 1597 C C . VAL A 1 196 ? 51.286 -19.896 -87.966 1.00 52.91 196 VAL A C 1
ATOM 1599 O O . VAL A 1 196 ? 51.129 -19.019 -88.818 1.00 52.91 196 VAL A O 1
ATOM 1602 N N . ILE A 1 197 ? 51.988 -21.006 -88.220 1.00 52.34 197 ILE A N 1
ATOM 1603 C CA . ILE A 1 197 ? 52.593 -21.296 -89.530 1.00 52.34 197 ILE A CA 1
ATOM 1604 C C . ILE A 1 197 ? 51.507 -21.535 -90.589 1.00 52.34 197 ILE A C 1
ATOM 1606 O O . ILE A 1 197 ? 51.607 -20.991 -91.690 1.00 52.34 197 ILE A O 1
ATOM 1610 N N . ILE A 1 198 ? 50.440 -22.270 -90.258 1.00 57.19 198 ILE A N 1
ATOM 1611 C CA . ILE A 1 198 ? 49.300 -22.498 -91.161 1.00 57.19 198 ILE A CA 1
ATOM 1612 C C . ILE A 1 198 ? 48.588 -21.175 -91.493 1.00 57.19 198 ILE A C 1
ATOM 1614 O O . ILE A 1 198 ? 48.211 -20.933 -92.643 1.00 57.19 198 ILE A O 1
ATOM 1618 N N . GLU A 1 199 ? 48.427 -20.283 -90.516 1.00 54.25 199 GLU A N 1
ATOM 1619 C CA . GLU A 1 199 ? 47.759 -18.993 -90.710 1.00 54.25 199 GLU A CA 1
ATOM 1620 C C . GLU A 1 199 ? 48.623 -17.988 -91.499 1.00 54.25 199 GLU A C 1
ATOM 1622 O O . GLU A 1 199 ? 48.104 -17.216 -92.311 1.00 54.25 199 GLU A O 1
ATOM 1627 N N . ALA A 1 200 ? 49.950 -18.054 -91.352 1.00 51.84 200 ALA A N 1
ATOM 1628 C CA . ALA A 1 200 ? 50.900 -17.309 -92.179 1.00 51.84 200 ALA A CA 1
ATOM 1629 C C . ALA A 1 200 ? 50.946 -17.824 -93.632 1.00 51.84 200 ALA A C 1
ATOM 1631 O O . ALA A 1 200 ? 51.016 -17.021 -94.563 1.00 51.84 200 ALA A O 1
ATOM 1632 N N . GLN A 1 201 ? 50.840 -19.141 -93.847 1.00 53.84 201 GLN A N 1
ATOM 1633 C CA . GLN A 1 201 ? 50.770 -19.739 -95.187 1.00 53.84 201 GLN A CA 1
ATOM 1634 C C . GLN A 1 201 ? 49.465 -19.394 -95.919 1.00 53.84 201 GLN A C 1
ATOM 1636 O O . GLN A 1 201 ? 49.502 -19.126 -97.122 1.00 53.84 201 GLN A O 1
ATOM 1641 N N . LYS A 1 202 ? 48.334 -19.306 -95.202 1.00 56.47 202 LYS A N 1
ATOM 1642 C CA . LYS A 1 202 ? 47.064 -18.809 -95.764 1.00 56.47 202 LYS A CA 1
ATOM 1643 C C . LYS A 1 202 ? 47.155 -17.355 -96.233 1.00 56.47 202 LYS A C 1
ATOM 1645 O O . LYS A 1 202 ? 46.665 -17.033 -97.304 1.00 56.47 202 LYS A O 1
ATOM 1650 N N . LYS A 1 203 ? 47.825 -16.477 -95.481 1.00 55.47 203 LYS A N 1
ATOM 1651 C CA . LYS A 1 203 ? 47.990 -15.063 -95.877 1.00 55.47 203 LYS A CA 1
ATOM 1652 C C . LYS A 1 203 ? 48.990 -14.847 -97.021 1.00 55.47 203 LYS A C 1
ATOM 1654 O O . LYS A 1 203 ? 48.938 -13.810 -97.671 1.00 55.47 203 LYS A O 1
ATOM 1659 N N . GLY A 1 204 ? 49.882 -15.806 -97.275 1.00 52.12 204 GLY A N 1
ATOM 1660 C CA . GLY A 1 204 ? 50.823 -15.780 -98.400 1.00 52.12 204 GLY A CA 1
ATOM 1661 C C . GLY A 1 204 ? 50.267 -16.323 -99.722 1.00 52.12 204 GLY A C 1
ATOM 1662 O O . GLY A 1 204 ? 50.957 -16.237 -100.732 1.00 52.12 204 GLY A O 1
ATOM 1663 N N . THR A 1 205 ? 49.052 -16.885 -99.736 1.00 51.47 205 THR A N 1
ATOM 1664 C CA . THR A 1 205 ? 48.411 -17.442 -100.945 1.00 51.47 205 THR A CA 1
ATOM 1665 C C . THR A 1 205 ? 47.373 -16.513 -101.591 1.00 51.47 205 THR A C 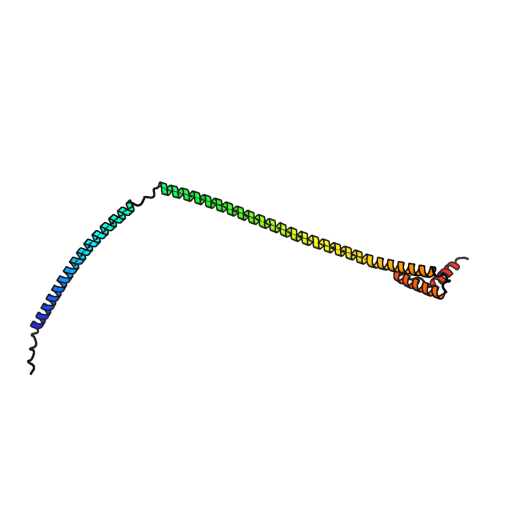1
ATOM 1667 O O . THR A 1 205 ? 46.945 -16.791 -102.706 1.00 51.47 205 THR A O 1
ATOM 1670 N N . ASP A 1 206 ? 47.056 -15.373 -100.964 1.00 51.75 206 ASP A N 1
ATOM 1671 C CA . ASP A 1 206 ? 46.123 -14.353 -101.481 1.00 51.75 206 ASP A CA 1
ATOM 1672 C C . ASP A 1 206 ? 46.815 -13.220 -102.282 1.00 51.75 206 ASP A C 1
ATOM 1674 O O . ASP A 1 206 ? 46.241 -12.151 -102.489 1.00 51.75 206 ASP A O 1
ATOM 1678 N N . GLN A 1 207 ? 48.055 -13.426 -102.744 1.00 42.22 207 GLN A N 1
ATOM 1679 C CA . GLN A 1 207 ? 48.735 -12.529 -103.691 1.00 42.22 207 GLN A CA 1
ATOM 1680 C C . GLN A 1 207 ? 49.148 -13.287 -104.960 1.00 42.22 207 GLN A C 1
ATOM 1682 O O . GLN A 1 207 ? 50.320 -13.604 -105.164 1.00 42.22 207 GLN A O 1
ATOM 1687 N N . PHE A 1 208 ? 48.154 -13.562 -105.804 1.00 45.38 208 PHE A N 1
ATOM 1688 C CA . PHE A 1 208 ? 48.293 -13.554 -107.262 1.00 45.38 208 PHE A CA 1
ATOM 1689 C C . PHE A 1 208 ? 47.499 -12.369 -107.809 1.00 45.38 208 PHE A C 1
ATOM 1691 O O . PHE A 1 208 ? 46.395 -12.116 -107.274 1.00 45.38 208 PHE A O 1
#

Organism: NCBI:txid28002

pLDDT: mean 79.11, std 15.23, range [38.78, 96.5]

Sequence (208 aa):
MHSPTIPKSPVELQFNILKRQFDQTKNDLDRVQGQLSEETKQVATLRQENADLYDQILAQINAMPQVSAEDLQALKQQNDTLQAKIVEYEAIVKRSQDQTLKDQEFEAKIMQALGVAEKAKVIYRIELVFQQNSLLQQLIPKKEEMERIWAVQNQLGKLIQVKEKPTEHDRAKFIQTLRKELKTCYRIECATEEEVIIEAQKKGTDQF

Radius of gyration: 72.15 Å; chains: 1; bounding box: 119×86×198 Å